Protein AF-R6ANE6-F1 (afdb_monomer)

Structure (mmCIF, N/CA/C/O backbone):
data_AF-R6ANE6-F1
#
_entry.id   AF-R6ANE6-F1
#
loop_
_atom_site.group_PDB
_atom_site.id
_atom_site.type_symbol
_atom_site.label_atom_id
_atom_site.label_alt_id
_atom_site.label_comp_id
_atom_site.label_asym_id
_atom_site.label_entity_id
_atom_site.label_seq_id
_atom_site.pdbx_PDB_ins_code
_atom_site.Cartn_x
_atom_site.Cartn_y
_atom_site.Cartn_z
_atom_site.occupancy
_atom_site.B_iso_or_equiv
_atom_site.auth_seq_id
_atom_site.auth_comp_id
_atom_site.auth_asym_id
_atom_site.auth_atom_id
_atom_site.pdbx_PDB_model_num
ATOM 1 N N . MET A 1 1 ? 2.266 -58.822 73.839 1.00 41.25 1 MET A N 1
ATOM 2 C CA . MET A 1 1 ? 2.904 -58.032 72.769 1.00 41.25 1 MET A CA 1
ATOM 3 C C . MET A 1 1 ? 2.439 -58.604 71.439 1.00 41.25 1 MET A C 1
ATOM 5 O O . MET A 1 1 ? 2.885 -59.677 71.078 1.00 41.25 1 MET A O 1
ATOM 9 N N . PHE A 1 2 ? 1.500 -57.939 70.769 1.00 30.25 2 PHE A N 1
ATOM 10 C CA . PHE A 1 2 ? 1.215 -58.150 69.348 1.00 30.25 2 PHE A CA 1
ATOM 11 C C . PHE A 1 2 ? 0.924 -56.777 68.751 1.00 30.25 2 PHE A C 1
ATOM 13 O O . PHE A 1 2 ? -0.111 -56.169 69.015 1.00 30.25 2 PHE A O 1
ATOM 20 N N . THR A 1 3 ? 1.916 -56.258 68.038 1.00 42.19 3 THR A N 1
ATOM 21 C CA . THR A 1 3 ? 1.842 -55.018 67.272 1.00 42.19 3 THR A CA 1
ATOM 22 C C . THR A 1 3 ? 1.071 -55.308 65.992 1.00 42.19 3 THR A C 1
ATOM 24 O O . THR A 1 3 ? 1.546 -56.084 65.166 1.00 42.19 3 THR A O 1
ATOM 27 N N . PHE A 1 4 ? -0.090 -54.678 65.803 1.00 41.00 4 PHE A N 1
ATOM 28 C CA . PHE A 1 4 ? -0.733 -54.631 64.492 1.00 41.00 4 PHE A CA 1
ATOM 29 C C . PHE A 1 4 ? -0.286 -53.373 63.754 1.00 41.00 4 PHE A C 1
ATOM 31 O O . PHE A 1 4 ? -0.515 -52.243 64.182 1.00 41.00 4 PHE A O 1
ATOM 38 N N . TYR A 1 5 ? 0.422 -53.622 62.656 1.00 41.22 5 TYR A N 1
ATOM 39 C CA . TYR A 1 5 ? 0.918 -52.638 61.713 1.00 41.22 5 TYR A CA 1
ATOM 40 C C . TYR A 1 5 ? -0.248 -51.989 60.956 1.00 41.22 5 TYR A C 1
ATOM 42 O O . TYR A 1 5 ? -1.179 -52.652 60.500 1.00 41.22 5 TYR A O 1
ATOM 50 N N . LYS A 1 6 ? -0.143 -50.670 60.819 1.00 56.56 6 LYS A N 1
ATOM 51 C CA . LYS A 1 6 ? -0.977 -49.764 60.028 1.00 56.56 6 LYS A CA 1
ATOM 52 C C . LYS A 1 6 ? -0.984 -50.187 58.552 1.00 56.56 6 LYS A C 1
ATOM 54 O O . LYS A 1 6 ? 0.090 -50.354 57.986 1.00 56.56 6 LYS A O 1
ATOM 59 N N . ASN A 1 7 ? -2.161 -50.297 57.925 1.00 49.31 7 ASN A N 1
ATOM 60 C CA . ASN A 1 7 ? -2.327 -50.246 56.464 1.00 49.31 7 ASN A CA 1
ATOM 61 C C . ASN A 1 7 ? -3.803 -50.047 56.073 1.00 49.31 7 ASN A C 1
ATOM 63 O O . ASN A 1 7 ? -4.551 -51.013 56.030 1.00 49.31 7 ASN A O 1
ATOM 67 N N . SER A 1 8 ? -4.209 -48.802 55.784 1.00 46.47 8 SER A N 1
ATOM 68 C CA . SER A 1 8 ? -4.973 -48.444 54.567 1.00 46.47 8 SER A CA 1
ATOM 69 C C . SER A 1 8 ? -5.243 -46.926 54.513 1.00 46.47 8 SER A C 1
ATOM 71 O O . SER A 1 8 ? -6.373 -46.457 54.538 1.00 46.47 8 SER A O 1
ATOM 73 N N . GLN A 1 9 ? -4.170 -46.131 54.456 1.00 51.41 9 GLN A N 1
ATOM 74 C CA . GLN A 1 9 ? -4.200 -44.667 54.281 1.00 51.41 9 GLN A CA 1
ATOM 75 C C . GLN A 1 9 ? -4.472 -44.222 52.824 1.00 51.41 9 GLN A C 1
ATOM 77 O O . GLN A 1 9 ? -4.416 -43.036 52.539 1.00 51.41 9 GLN A O 1
ATOM 82 N N . LYS A 1 10 ? -4.744 -45.134 51.874 1.00 51.16 10 LYS A N 1
ATOM 83 C CA . LYS A 1 10 ? -4.770 -44.799 50.431 1.00 51.16 10 LYS A CA 1
ATOM 84 C C . LYS A 1 10 ? -6.139 -44.404 49.856 1.00 51.16 10 LYS A C 1
ATOM 86 O O . LYS A 1 10 ? -6.172 -43.793 48.797 1.00 51.16 10 LYS A O 1
ATOM 91 N N . GLY A 1 11 ? -7.250 -44.749 50.514 1.00 46.31 11 GLY A N 1
ATOM 92 C CA . GLY A 1 11 ? -8.607 -44.430 50.030 1.00 46.31 11 GLY A CA 1
ATOM 93 C C . GLY A 1 11 ? -9.274 -43.238 50.721 1.00 46.31 11 GLY A C 1
ATOM 94 O O . GLY A 1 11 ? -10.209 -42.661 50.180 1.00 46.31 11 GLY A O 1
ATOM 95 N N . GLN A 1 12 ? -8.793 -42.866 51.907 1.00 47.97 12 GLN A N 1
ATOM 96 C CA . GLN A 1 12 ? -9.376 -41.801 52.723 1.00 47.97 12 GLN A CA 1
ATOM 97 C C . GLN A 1 12 ? -8.952 -40.412 52.222 1.00 47.97 12 GLN A C 1
ATOM 99 O O . GLN A 1 12 ? -9.793 -39.528 52.120 1.00 47.97 12 GLN A O 1
ATOM 104 N N . ASP A 1 13 ? -7.700 -40.284 51.773 1.00 52.66 13 ASP A N 1
ATOM 105 C CA . ASP A 1 13 ? -7.142 -39.061 51.178 1.00 52.66 13 ASP A CA 1
ATOM 106 C C . ASP A 1 13 ? -7.958 -38.607 49.951 1.00 52.66 13 ASP A C 1
ATOM 108 O O . ASP A 1 13 ? -8.343 -37.452 49.825 1.00 52.66 13 ASP A O 1
ATOM 112 N N . LEU A 1 14 ? -8.311 -39.540 49.058 1.00 59.16 14 LEU A N 1
ATOM 113 C CA . LEU A 1 14 ? -9.009 -39.239 47.800 1.00 59.16 14 LEU A CA 1
ATOM 114 C C . LEU A 1 14 ? -10.475 -38.820 48.022 1.00 59.16 14 LEU A C 1
ATOM 116 O O . LEU A 1 14 ? -10.991 -37.963 47.305 1.00 59.16 14 LEU A O 1
ATOM 120 N N . VAL A 1 15 ? -11.129 -39.386 49.042 1.00 63.66 15 VAL A N 1
ATOM 121 C CA . VAL A 1 15 ? -12.477 -38.981 49.478 1.00 63.66 15 VAL A CA 1
ATOM 122 C C . VAL A 1 15 ? -12.442 -37.596 50.125 1.00 63.66 15 VAL A C 1
ATOM 124 O O . VAL A 1 15 ? -13.326 -36.784 49.870 1.00 63.66 15 VAL A O 1
ATOM 127 N N . GLU A 1 16 ? -11.409 -37.298 50.908 1.00 56.97 16 GLU A N 1
ATOM 128 C CA . GLU A 1 16 ? -11.229 -36.005 51.572 1.00 56.97 16 GLU A CA 1
ATOM 129 C C . GLU A 1 16 ? -10.933 -34.885 50.555 1.00 56.97 16 GLU A C 1
ATOM 131 O O . GLU A 1 16 ? -11.544 -33.815 50.615 1.00 56.97 16 GLU A O 1
ATOM 136 N N . TYR A 1 17 ? -10.128 -35.169 49.522 1.00 54.75 17 TYR A N 1
ATOM 137 C CA . TYR A 1 17 ? -9.920 -34.265 48.383 1.00 54.75 17 TYR A CA 1
ATOM 138 C C . TYR A 1 17 ? -11.188 -34.051 47.546 1.00 54.75 17 TYR A C 1
ATOM 140 O O . TYR A 1 17 ? -11.479 -32.918 47.157 1.00 54.75 17 TYR A O 1
ATOM 148 N N . ALA A 1 18 ? -11.970 -35.104 47.282 1.00 69.31 18 ALA A N 1
ATOM 149 C CA . ALA A 1 18 ? -13.238 -34.978 46.561 1.00 69.31 18 ALA A CA 1
ATOM 150 C C . ALA A 1 18 ? -14.268 -34.159 47.357 1.00 69.31 18 ALA A C 1
ATOM 152 O O . ALA A 1 18 ? -15.002 -33.355 46.780 1.00 69.31 18 ALA A O 1
ATOM 153 N N . LEU A 1 19 ? -14.288 -34.316 48.683 1.00 66.94 19 LEU A N 1
ATOM 154 C CA . LEU A 1 19 ? -15.161 -33.561 49.576 1.00 66.94 19 LEU A CA 1
ATOM 155 C C . LEU A 1 19 ? -14.756 -32.082 49.639 1.00 66.94 19 LEU A C 1
ATOM 157 O O . LEU A 1 19 ? -15.614 -31.211 49.505 1.00 66.94 19 LEU A O 1
ATOM 161 N N . MET A 1 20 ? -13.460 -31.780 49.758 1.00 64.06 20 MET A N 1
ATOM 162 C CA . MET A 1 20 ? -12.960 -30.404 49.665 1.00 64.06 20 MET A CA 1
ATOM 163 C C . MET A 1 20 ? -13.297 -29.770 48.314 1.00 64.06 20 MET A C 1
ATOM 165 O O . MET A 1 20 ? -13.753 -28.630 48.274 1.00 64.06 20 MET A O 1
ATOM 169 N N . LEU A 1 21 ? -13.133 -30.504 47.212 1.00 64.56 21 LEU A N 1
ATOM 170 C CA . LEU A 1 21 ? -13.467 -30.012 45.878 1.00 64.56 21 LEU A CA 1
ATOM 171 C C . LEU A 1 21 ? -14.972 -29.735 45.736 1.00 64.56 21 LEU A C 1
ATOM 173 O O . LEU A 1 21 ? -15.350 -28.692 45.209 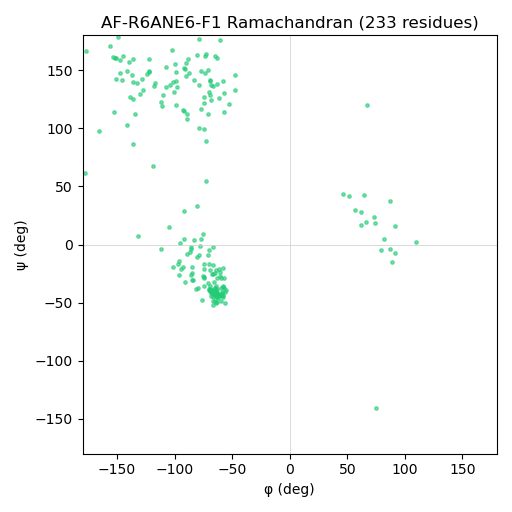1.00 64.56 21 LEU A O 1
ATOM 177 N N . ALA A 1 22 ? -15.831 -30.611 46.262 1.00 69.62 22 ALA A N 1
ATOM 178 C CA . ALA A 1 22 ? -17.278 -30.408 46.275 1.00 69.62 22 ALA A CA 1
ATOM 179 C C . ALA A 1 22 ? -17.687 -29.177 47.102 1.00 69.62 22 ALA A C 1
ATOM 181 O O . ALA A 1 22 ? -18.564 -28.420 46.686 1.00 69.62 22 ALA A O 1
ATOM 182 N N . ILE A 1 23 ? -17.019 -28.932 48.234 1.00 67.00 23 ILE A N 1
ATOM 183 C CA . ILE A 1 23 ? -17.228 -27.734 49.058 1.00 67.00 23 ILE A CA 1
ATOM 184 C C . ILE A 1 23 ? -16.772 -26.473 48.306 1.00 67.00 23 ILE A C 1
ATOM 186 O O . ILE A 1 23 ? -17.513 -25.494 48.262 1.00 67.00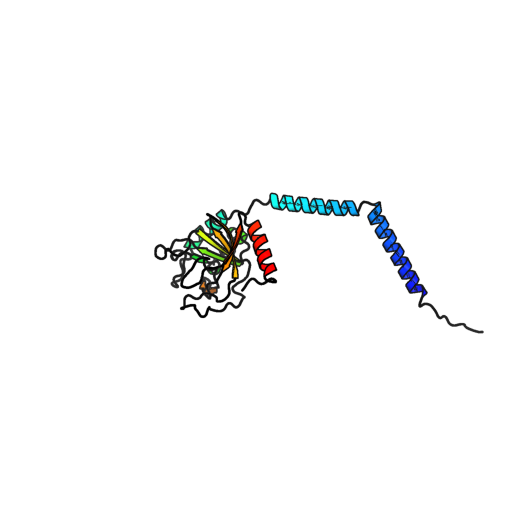 23 ILE A O 1
ATOM 190 N N . ILE A 1 24 ? -15.601 -26.498 47.660 1.00 64.88 24 ILE A N 1
ATOM 191 C CA . ILE A 1 24 ? -15.082 -25.370 46.866 1.00 64.88 24 ILE A CA 1
ATOM 192 C C . ILE A 1 24 ? -16.022 -25.047 45.696 1.00 64.88 24 ILE A C 1
ATOM 194 O O . ILE A 1 24 ? -16.344 -23.881 45.472 1.00 64.88 24 ILE A O 1
ATOM 198 N N . ILE A 1 25 ? -16.517 -26.065 44.986 1.00 69.62 25 ILE A N 1
ATOM 199 C CA . ILE A 1 25 ? -17.479 -25.900 43.887 1.00 69.62 25 ILE A CA 1
ATOM 200 C C . ILE A 1 25 ? -18.822 -25.369 44.414 1.00 69.62 25 ILE A C 1
ATOM 202 O O . ILE A 1 25 ? -19.393 -24.458 43.815 1.00 69.62 25 ILE A O 1
ATOM 206 N N . GLY A 1 26 ? -19.308 -25.880 45.549 1.00 68.62 26 GLY A N 1
ATOM 207 C CA . GLY A 1 26 ? -20.556 -25.435 46.176 1.00 68.62 26 GLY A CA 1
ATOM 208 C C . GLY A 1 26 ? -20.513 -23.978 46.645 1.00 68.62 26 GLY A C 1
ATOM 209 O O . GLY A 1 26 ? -21.451 -23.223 46.394 1.00 68.62 26 GLY A O 1
ATOM 210 N N . ILE A 1 27 ? -19.402 -23.551 47.255 1.00 65.50 27 ILE A N 1
ATOM 211 C CA . ILE A 1 27 ? -19.176 -22.153 47.654 1.00 65.50 27 ILE A CA 1
ATOM 212 C C . ILE A 1 27 ? -19.005 -21.264 46.414 1.00 65.50 27 ILE A C 1
ATOM 214 O O . ILE A 1 27 ? -19.600 -20.190 46.347 1.00 65.50 27 ILE A O 1
ATOM 218 N N . GLY A 1 28 ? -18.263 -21.722 45.400 1.00 60.34 28 GLY A N 1
ATOM 219 C CA . GLY A 1 28 ? -18.084 -21.002 44.137 1.00 60.34 28 GLY A CA 1
ATOM 220 C C . GLY A 1 28 ? -19.403 -20.759 43.398 1.00 60.34 28 GLY A C 1
ATOM 221 O O . GLY A 1 28 ? -19.665 -19.642 42.953 1.00 60.34 28 GLY A O 1
ATOM 222 N N . TRP A 1 29 ? -20.279 -21.767 43.340 1.00 65.94 29 TRP A N 1
ATOM 223 C CA . TRP A 1 29 ? -21.624 -21.646 42.771 1.00 65.94 29 TRP A CA 1
ATOM 224 C C . TRP A 1 29 ? -22.548 -20.770 43.626 1.00 65.94 29 TRP A C 1
ATOM 226 O O . TRP A 1 29 ? -23.303 -19.957 43.090 1.00 65.94 29 TRP A O 1
ATOM 236 N N . GLY A 1 30 ? -22.480 -20.893 44.955 1.00 61.59 30 GLY A N 1
ATOM 237 C CA . GLY A 1 30 ? -23.245 -20.067 45.891 1.00 61.59 30 GLY A CA 1
ATOM 238 C C . GLY A 1 30 ? -22.914 -18.579 45.762 1.00 61.59 30 GLY A C 1
ATOM 239 O O . GLY A 1 30 ? -23.822 -17.758 45.676 1.00 61.59 30 GLY A O 1
ATOM 240 N N . ILE A 1 31 ? -21.631 -18.227 45.639 1.00 61.28 31 ILE A N 1
ATOM 241 C CA . ILE A 1 31 ? -21.197 -16.846 45.385 1.00 61.28 31 ILE A CA 1
ATOM 242 C C . ILE A 1 31 ? -21.646 -16.404 43.988 1.00 61.28 31 ILE A C 1
ATOM 244 O O . ILE A 1 31 ? -22.277 -15.356 43.863 1.00 61.28 31 ILE A O 1
ATOM 248 N N . TYR A 1 32 ? -21.407 -17.212 42.950 1.00 57.31 32 TYR A N 1
ATOM 249 C CA . TYR A 1 32 ? -21.809 -16.903 41.572 1.00 57.31 32 TYR A CA 1
ATOM 250 C C . TYR A 1 32 ? -23.317 -16.621 41.428 1.00 57.31 32 TYR A C 1
ATOM 252 O O . TYR A 1 32 ? -23.699 -15.703 40.702 1.00 57.31 32 TYR A O 1
ATOM 260 N N . SER A 1 33 ? -24.159 -17.375 42.144 1.00 61.00 33 SER A N 1
ATOM 261 C CA . SER A 1 33 ? -25.625 -17.298 42.061 1.00 61.00 33 SER A CA 1
ATOM 262 C C . SER A 1 33 ? -26.284 -16.328 43.052 1.00 61.00 33 SER A C 1
ATOM 264 O O . SER A 1 33 ? -27.303 -15.742 42.701 1.00 61.00 33 SER A O 1
ATOM 266 N N . GLN A 1 34 ? -25.736 -16.116 44.258 1.00 57.09 34 GLN A N 1
ATOM 267 C CA . GLN A 1 34 ? -26.369 -15.260 45.281 1.00 57.09 34 GLN A CA 1
ATOM 268 C C . GLN A 1 34 ? -25.850 -13.821 45.311 1.00 57.09 34 GLN A C 1
ATOM 270 O O . GLN A 1 34 ? -26.578 -12.925 45.726 1.00 57.09 34 GLN A O 1
ATOM 275 N N . THR A 1 35 ? -24.609 -13.568 44.882 1.00 59.75 35 THR A N 1
ATOM 276 C CA . THR A 1 35 ? -24.007 -12.223 45.002 1.00 59.75 35 THR A CA 1
ATOM 277 C C . THR A 1 35 ? -24.219 -11.341 43.771 1.00 59.75 35 THR A C 1
ATOM 279 O O . THR A 1 35 ? -23.668 -10.247 43.696 1.00 59.75 35 THR A O 1
ATOM 282 N N . GLY A 1 36 ? -24.991 -11.801 42.777 1.00 58.53 36 GLY A N 1
ATOM 283 C CA . GLY A 1 36 ? -25.183 -11.064 41.523 1.00 58.53 36 GLY A CA 1
ATOM 284 C C . GLY A 1 36 ? -23.880 -10.870 40.739 1.00 58.53 36 GLY A C 1
ATOM 285 O O . GLY A 1 36 ? -23.811 -10.016 39.859 1.00 58.53 36 GLY A O 1
ATOM 286 N N . VAL A 1 37 ? -22.825 -11.637 41.045 1.00 64.12 37 VAL A N 1
ATOM 287 C CA . VAL A 1 37 ? -21.525 -11.554 40.363 1.00 64.12 37 VAL A CA 1
ATOM 288 C C . VAL A 1 37 ? -21.660 -11.940 38.894 1.00 64.12 37 VAL A C 1
ATOM 290 O O . VAL A 1 37 ? -21.042 -11.302 38.050 1.00 64.12 37 VAL A O 1
ATOM 293 N N . ALA A 1 38 ? -22.527 -12.899 38.556 1.00 64.06 38 ALA A N 1
ATOM 294 C CA . ALA A 1 38 ? -22.846 -13.214 37.165 1.00 64.06 38 ALA A CA 1
ATOM 295 C C . ALA A 1 38 ? -23.427 -12.002 36.408 1.00 64.06 38 ALA A C 1
ATOM 297 O O . ALA A 1 38 ? -23.001 -11.711 35.290 1.00 64.06 38 ALA A O 1
ATOM 298 N N . ASP A 1 39 ? -24.351 -11.266 37.028 1.00 70.50 39 ASP A N 1
ATOM 299 C CA . ASP A 1 39 ? -24.970 -10.076 36.435 1.00 70.50 39 ASP A CA 1
ATOM 300 C C . ASP A 1 39 ? -24.011 -8.884 36.423 1.00 70.50 39 ASP A C 1
ATOM 302 O O . ASP A 1 39 ? -23.961 -8.134 35.454 1.00 70.50 39 ASP A O 1
ATOM 306 N N . SER A 1 40 ? -23.171 -8.757 37.450 1.00 70.19 40 SER A N 1
ATOM 307 C CA . SER A 1 40 ? -22.110 -7.750 37.530 1.00 70.19 40 SER A CA 1
ATOM 308 C C . SER A 1 40 ? -21.056 -7.966 36.444 1.00 70.19 40 SER A C 1
ATOM 310 O O . SER A 1 40 ? -20.660 -7.013 35.783 1.00 70.19 40 SER A O 1
ATOM 312 N N . ILE A 1 41 ? -20.653 -9.215 36.189 1.00 67.12 41 ILE A N 1
ATOM 313 C CA . ILE A 1 41 ? -19.737 -9.578 35.101 1.00 67.12 41 ILE A CA 1
ATOM 314 C C . ILE A 1 41 ? -20.382 -9.278 33.743 1.00 67.12 41 ILE A C 1
ATOM 316 O O . ILE A 1 41 ? -19.761 -8.614 32.916 1.00 67.12 41 ILE A O 1
ATOM 320 N N . LYS A 1 42 ? -21.635 -9.696 33.514 1.00 74.38 42 LYS A N 1
ATOM 321 C CA . LYS A 1 42 ? -22.368 -9.379 32.273 1.00 74.38 42 LYS A CA 1
ATOM 322 C C . LYS A 1 42 ? -22.507 -7.875 32.053 1.00 74.38 42 LYS A C 1
ATOM 324 O O . LYS A 1 42 ? -22.317 -7.420 30.932 1.00 74.38 42 LYS A O 1
ATOM 329 N N . ASN A 1 43 ? -22.779 -7.106 33.104 1.00 75.62 43 ASN A N 1
ATOM 330 C CA . ASN A 1 43 ? -22.865 -5.651 33.034 1.00 75.62 43 ASN A CA 1
ATOM 331 C C . ASN A 1 43 ? -21.502 -5.008 32.772 1.00 75.62 43 ASN A C 1
ATOM 333 O O . ASN A 1 43 ? -21.429 -4.081 31.978 1.00 75.62 43 ASN A O 1
ATOM 337 N N . VAL A 1 44 ? -20.413 -5.498 33.371 1.00 70.94 44 VAL A N 1
ATOM 338 C CA . VAL A 1 44 ? -19.056 -5.010 33.073 1.00 70.94 44 VAL A CA 1
ATOM 339 C C . VAL A 1 44 ? -18.686 -5.295 31.620 1.00 70.94 44 VAL A C 1
ATOM 341 O O . VAL A 1 44 ? -18.213 -4.390 30.939 1.00 70.94 44 VAL A O 1
ATOM 344 N N . PHE A 1 45 ? -18.955 -6.500 31.109 1.00 71.44 45 PHE A N 1
ATOM 345 C CA . PHE A 1 45 ? -18.729 -6.817 29.698 1.00 71.44 45 PHE A CA 1
ATOM 346 C C . PHE A 1 45 ? -19.642 -6.011 28.772 1.00 71.44 45 PHE A C 1
ATOM 348 O O . PHE A 1 45 ? -19.156 -5.465 27.791 1.00 71.44 45 PHE A O 1
ATOM 355 N N . GLY A 1 46 ? -20.926 -5.857 29.098 1.00 70.38 46 GLY A N 1
ATOM 356 C CA . GLY A 1 46 ? -21.863 -5.030 28.334 1.00 70.38 46 GLY A CA 1
ATOM 357 C C . GLY A 1 46 ? -21.458 -3.555 28.306 1.00 70.38 46 GLY A C 1
ATOM 358 O O . GLY A 1 46 ? -21.466 -2.931 27.247 1.00 70.38 46 GLY A O 1
ATOM 359 N N . ASN A 1 47 ? -21.014 -3.011 29.440 1.00 71.81 47 ASN A N 1
ATOM 360 C CA . ASN A 1 47 ? -20.511 -1.644 29.551 1.00 71.81 47 ASN A CA 1
ATOM 361 C C . ASN A 1 47 ? -19.175 -1.470 28.825 1.00 71.81 47 ASN A C 1
ATOM 363 O O . ASN A 1 47 ? -18.983 -0.455 28.168 1.00 71.81 47 ASN A O 1
ATOM 367 N N . ALA A 1 48 ? -18.271 -2.450 28.886 1.00 62.09 48 ALA A N 1
ATOM 368 C CA . ALA A 1 48 ? -17.017 -2.434 28.136 1.00 62.09 48 ALA A CA 1
ATOM 369 C C . ALA A 1 48 ? -17.259 -2.549 26.624 1.00 62.09 48 ALA A C 1
ATOM 371 O O . ALA A 1 48 ? -16.640 -1.824 25.852 1.00 62.09 48 ALA A O 1
ATOM 372 N N . SER A 1 49 ? -18.196 -3.397 26.190 1.00 58.03 49 SER A N 1
ATOM 373 C CA . SER A 1 49 ? -18.637 -3.484 24.797 1.00 58.03 49 SER A CA 1
ATOM 374 C C . SER A 1 49 ? -19.268 -2.175 24.332 1.00 58.03 49 SER A C 1
ATOM 376 O O . SER A 1 49 ? -18.906 -1.697 23.265 1.00 58.03 49 SER A O 1
ATOM 378 N N . SER A 1 50 ? -20.135 -1.557 25.140 1.00 65.12 50 SER A N 1
ATOM 379 C CA . SER A 1 50 ? -20.739 -0.248 24.859 1.00 65.12 50 SER A CA 1
ATOM 380 C C . SER A 1 50 ? -19.695 0.872 24.804 1.00 65.12 50 SER A C 1
ATOM 382 O O . SER A 1 50 ? -19.716 1.693 23.889 1.00 65.12 50 SER A O 1
ATOM 384 N N . LEU A 1 51 ? -18.722 0.874 25.721 1.00 65.00 51 LEU A N 1
ATOM 385 C CA . LEU A 1 51 ? -17.588 1.800 25.721 1.00 65.00 51 LEU A CA 1
ATOM 386 C C . LEU A 1 51 ? -16.714 1.600 24.480 1.00 65.00 51 LEU A C 1
ATOM 388 O O . LEU A 1 51 ? -16.301 2.579 23.876 1.00 65.00 51 LEU A O 1
ATOM 392 N N . MET A 1 52 ? -16.462 0.357 24.069 1.00 60.38 52 MET A N 1
ATOM 393 C CA . MET A 1 52 ? -15.693 0.035 22.868 1.00 60.38 52 MET A CA 1
ATOM 394 C C . MET A 1 52 ? -16.450 0.412 21.588 1.00 60.38 52 MET A C 1
ATOM 396 O O . MET A 1 52 ? -15.849 0.945 20.661 1.00 60.38 52 MET A O 1
ATOM 400 N N . GLU A 1 53 ? -17.768 0.211 21.542 1.00 61.44 53 GLU A N 1
ATOM 401 C CA . GLU A 1 53 ? -18.624 0.680 20.446 1.00 61.44 53 GLU A CA 1
ATOM 402 C C . GLU A 1 53 ? -18.669 2.211 20.375 1.00 61.44 53 GLU A C 1
ATOM 404 O O . GLU A 1 53 ? -18.601 2.799 19.298 1.00 61.44 53 GLU A O 1
ATOM 409 N N . THR A 1 54 ? -18.747 2.866 21.532 1.00 58.41 54 THR A N 1
ATOM 410 C CA . THR A 1 54 ? -18.749 4.326 21.656 1.00 58.41 54 THR A CA 1
ATOM 411 C C . THR A 1 54 ? -17.377 4.901 21.310 1.00 58.41 54 THR A C 1
ATOM 413 O O . THR A 1 54 ? -17.297 5.914 20.628 1.00 58.41 54 THR A O 1
ATOM 416 N N . ALA A 1 55 ? -16.289 4.238 21.702 1.00 55.25 55 ALA A N 1
ATOM 417 C CA . ALA A 1 55 ? -14.933 4.599 21.311 1.00 55.25 55 ALA A CA 1
ATOM 418 C C . ALA A 1 55 ? -14.745 4.463 19.795 1.00 55.25 55 ALA A C 1
ATOM 420 O O . ALA A 1 55 ? -14.250 5.402 19.187 1.00 55.25 55 ALA A O 1
ATOM 421 N N . LYS A 1 56 ? -15.235 3.377 19.173 1.00 57.16 56 LYS A N 1
ATOM 422 C CA . LYS A 1 56 ? -15.279 3.227 17.706 1.00 57.16 56 LYS A CA 1
ATOM 423 C C . LYS A 1 56 ? -16.081 4.340 17.019 1.00 57.16 56 LYS A C 1
ATOM 425 O O . LYS A 1 56 ? -15.705 4.773 15.939 1.00 57.16 56 LYS A O 1
ATOM 430 N N . LYS A 1 57 ? -17.176 4.804 17.632 1.00 56.38 57 LYS A N 1
ATOM 431 C CA . LYS A 1 57 ? -17.993 5.925 17.126 1.00 56.38 57 LYS A CA 1
ATOM 432 C C . LYS A 1 57 ? -17.326 7.295 17.338 1.00 56.38 57 LYS A C 1
ATOM 434 O O . LYS A 1 57 ? -17.576 8.206 16.556 1.00 56.38 57 LYS A O 1
ATOM 439 N N . ASN A 1 58 ? -16.495 7.444 18.374 1.00 46.66 58 ASN A N 1
ATOM 440 C CA . ASN A 1 58 ? -15.868 8.712 18.773 1.00 46.66 58 ASN A CA 1
ATOM 441 C C . ASN A 1 58 ? -14.439 8.905 18.238 1.00 46.66 58 ASN A C 1
ATOM 443 O O . ASN A 1 58 ? -13.946 10.032 18.216 1.00 46.66 58 ASN A O 1
ATOM 447 N N . THR A 1 59 ? -13.768 7.848 17.781 1.00 51.38 59 THR A N 1
ATOM 448 C CA . THR A 1 59 ? -12.632 7.970 16.866 1.00 51.38 59 THR A CA 1
ATOM 449 C C . THR A 1 59 ? -13.213 8.312 15.501 1.00 51.38 59 THR A C 1
ATOM 451 O O . THR A 1 59 ? -13.760 7.436 14.839 1.00 51.38 59 THR A O 1
ATOM 454 N N . GLY A 1 60 ? -13.198 9.593 15.122 1.00 59.34 60 GLY A N 1
ATOM 455 C CA . GLY A 1 60 ? -13.714 10.028 13.823 1.00 59.34 60 GLY A CA 1
ATOM 456 C C . GLY A 1 60 ? -13.179 9.154 12.685 1.00 59.34 60 GLY A C 1
ATOM 457 O O . GLY A 1 60 ? -12.051 8.667 12.763 1.00 59.34 60 GLY A O 1
ATOM 458 N N . THR A 1 61 ? -14.005 8.944 11.659 1.00 75.44 61 THR A N 1
ATOM 459 C CA . THR A 1 61 ? -13.659 8.154 10.471 1.00 75.44 61 THR A CA 1
ATOM 460 C C . THR A 1 61 ? -12.288 8.572 9.951 1.00 75.44 61 THR A C 1
ATOM 462 O O . THR A 1 61 ? -12.021 9.772 9.834 1.00 75.44 61 THR A O 1
ATOM 465 N N . PHE A 1 62 ? -11.419 7.607 9.656 1.00 88.31 62 PHE A N 1
ATOM 466 C CA . PHE A 1 62 ? -10.098 7.906 9.116 1.00 88.31 62 PHE A CA 1
ATOM 467 C C . PHE A 1 62 ? -10.193 8.816 7.878 1.00 88.31 62 PHE A C 1
ATOM 469 O O . PHE A 1 62 ? -10.802 8.451 6.872 1.00 88.31 62 PHE A O 1
ATOM 476 N N . ASP A 1 63 ? -9.563 9.992 7.936 1.00 91.00 63 ASP A N 1
ATOM 477 C CA . ASP A 1 63 ? -9.497 10.920 6.806 1.00 91.00 63 ASP A CA 1
ATOM 478 C C . ASP A 1 63 ? -8.226 10.662 5.987 1.00 91.00 63 ASP A C 1
ATOM 480 O O . ASP A 1 63 ? -7.103 10.851 6.460 1.00 91.00 63 ASP A O 1
ATOM 484 N N . MET A 1 64 ? -8.407 10.246 4.734 1.00 94.94 64 MET A N 1
ATOM 485 C CA . MET A 1 64 ? -7.313 10.000 3.795 1.00 94.94 64 MET A CA 1
ATOM 486 C C . MET A 1 64 ? -6.686 11.294 3.255 1.00 94.94 64 MET A C 1
ATOM 488 O O . MET A 1 64 ? -5.548 11.286 2.784 1.00 94.94 64 MET A O 1
ATOM 492 N N . LYS A 1 65 ? -7.391 12.429 3.304 1.00 94.75 65 LYS A N 1
ATOM 493 C CA . LYS A 1 65 ? -6.916 13.676 2.693 1.00 94.75 65 LYS A CA 1
ATOM 494 C C . LYS A 1 65 ? -5.571 14.156 3.272 1.00 94.75 65 LYS A C 1
ATOM 496 O O . LYS A 1 65 ? -4.686 14.426 2.460 1.00 94.75 65 LYS A O 1
ATOM 501 N N . PRO A 1 66 ? -5.355 14.225 4.603 1.00 96.44 66 PRO A N 1
ATOM 502 C CA . PRO A 1 66 ? -4.063 14.614 5.171 1.00 96.44 66 PRO A CA 1
ATOM 503 C C . PRO A 1 66 ? -2.902 13.726 4.716 1.00 96.44 66 PRO A C 1
ATOM 505 O O . PRO A 1 66 ? -1.817 14.233 4.456 1.00 96.44 66 PRO A O 1
ATOM 508 N N . VAL A 1 67 ? -3.137 12.418 4.569 1.00 97.19 67 VAL A N 1
ATOM 509 C CA . VAL A 1 67 ? -2.126 11.469 4.081 1.00 97.19 67 VAL A CA 1
ATOM 510 C C . VAL A 1 67 ? -1.736 11.795 2.642 1.00 97.19 67 VAL A C 1
ATOM 512 O O . VAL A 1 67 ? -0.556 11.941 2.338 1.00 97.19 67 VAL A O 1
ATOM 515 N N . LEU A 1 68 ? -2.722 11.957 1.756 1.00 97.06 68 LEU A N 1
ATOM 516 C CA . LEU A 1 68 ? -2.459 12.273 0.350 1.00 97.06 68 LEU A CA 1
ATOM 517 C C . LEU A 1 68 ? -1.797 13.638 0.175 1.00 97.06 68 LEU A C 1
ATOM 519 O O . LEU A 1 68 ? -0.928 13.785 -0.681 1.00 97.06 68 LEU A O 1
ATOM 523 N N . ASP A 1 69 ? -2.212 14.635 0.952 1.00 96.88 69 ASP A N 1
ATOM 524 C CA . ASP A 1 69 ? -1.614 15.968 0.906 1.00 96.88 69 ASP A CA 1
ATOM 525 C C . ASP A 1 69 ? -0.157 15.923 1.379 1.00 96.88 69 ASP A C 1
ATOM 527 O O . ASP A 1 69 ? 0.706 16.499 0.718 1.00 96.88 69 ASP A O 1
ATOM 531 N N . ARG A 1 70 ? 0.139 15.160 2.441 1.00 97.31 70 ARG A N 1
ATOM 532 C CA . ARG A 1 70 ? 1.509 14.985 2.928 1.00 97.31 70 ARG A CA 1
ATOM 533 C C . ARG A 1 70 ? 2.399 14.261 1.919 1.00 97.31 70 ARG A C 1
ATOM 535 O O . ARG A 1 70 ? 3.496 14.731 1.643 1.00 97.31 70 ARG A O 1
ATOM 542 N N . ILE A 1 71 ? 1.915 13.181 1.298 1.00 96.44 71 ILE A N 1
ATOM 543 C CA . ILE A 1 71 ? 2.653 12.489 0.225 1.00 96.44 71 ILE A CA 1
ATOM 544 C C . ILE A 1 71 ? 2.947 13.456 -0.932 1.00 96.44 71 ILE A C 1
ATOM 546 O O . ILE A 1 71 ? 4.062 13.490 -1.450 1.00 96.44 71 ILE A O 1
ATOM 550 N N . LYS A 1 72 ? 1.965 14.277 -1.330 1.00 94.44 72 LYS A N 1
ATOM 551 C CA . LYS A 1 72 ? 2.146 15.254 -2.414 1.00 94.44 72 LYS A CA 1
ATOM 552 C C . LYS A 1 72 ? 3.146 16.354 -2.085 1.00 94.44 72 LYS A C 1
ATOM 554 O O . LYS A 1 72 ? 3.787 16.854 -3.006 1.00 94.44 72 LYS A O 1
ATOM 559 N N . GLU A 1 73 ? 3.240 16.745 -0.821 1.00 94.75 73 GLU A N 1
ATOM 560 C CA . GLU A 1 73 ? 4.215 17.718 -0.339 1.00 94.75 73 GLU A CA 1
ATOM 561 C C . GLU A 1 73 ? 5.637 17.153 -0.448 1.00 94.75 73 GLU A C 1
ATOM 563 O O . GLU A 1 73 ? 6.495 17.760 -1.091 1.00 94.75 73 GLU A O 1
ATOM 568 N N . ILE A 1 74 ? 5.870 15.956 0.102 1.00 93.06 74 ILE A N 1
ATOM 569 C CA . ILE A 1 74 ? 7.220 15.380 0.185 1.00 93.06 74 ILE A CA 1
ATOM 570 C C . ILE A 1 74 ? 7.730 14.834 -1.151 1.00 93.06 74 ILE A C 1
ATOM 572 O O . ILE A 1 74 ? 8.936 14.828 -1.382 1.00 93.06 74 ILE A O 1
ATOM 576 N N . GLN A 1 75 ? 6.848 14.412 -2.070 1.00 91.50 75 GLN A N 1
ATOM 577 C CA . GLN A 1 75 ? 7.268 13.682 -3.278 1.00 91.50 75 GLN A CA 1
ATOM 578 C C . GLN A 1 75 ? 8.281 14.425 -4.156 1.00 91.50 75 GLN A C 1
ATOM 580 O O . GLN A 1 75 ? 9.091 13.799 -4.836 1.00 91.50 75 GLN A O 1
ATOM 585 N N . THR A 1 76 ? 8.251 15.759 -4.141 1.00 89.44 76 THR A N 1
ATOM 586 C CA . THR A 1 76 ? 9.156 16.589 -4.948 1.00 89.44 76 THR A CA 1
ATOM 587 C C . THR A 1 76 ? 10.610 16.514 -4.477 1.00 89.44 76 THR A C 1
ATOM 589 O O . THR A 1 76 ? 11.516 16.734 -5.281 1.00 89.44 76 THR A O 1
ATOM 592 N N . GLY A 1 77 ? 10.835 16.131 -3.214 1.00 88.44 77 GLY A N 1
ATOM 593 C CA . GLY A 1 77 ? 12.154 15.848 -2.647 1.00 88.44 77 GLY A CA 1
ATOM 594 C C . GLY A 1 77 ? 12.793 14.557 -3.168 1.00 88.44 77 GLY A C 1
ATOM 595 O O . GLY A 1 77 ? 13.982 14.343 -2.951 1.00 88.44 77 GLY A O 1
ATOM 596 N N . TYR A 1 78 ? 12.042 13.738 -3.913 1.00 84.88 78 TYR A N 1
ATOM 597 C CA . TYR A 1 78 ? 12.474 12.439 -4.434 1.00 84.88 78 TYR A CA 1
ATOM 598 C C . TYR A 1 78 ? 12.439 12.408 -5.975 1.00 84.88 78 TYR A C 1
ATOM 600 O O . TYR A 1 78 ? 11.631 11.691 -6.572 1.00 84.88 78 TYR A O 1
ATOM 608 N N . PRO A 1 79 ? 13.305 13.177 -6.669 1.00 72.44 79 PRO A N 1
ATOM 609 C CA . PRO A 1 79 ? 13.290 13.305 -8.130 1.00 72.44 79 PRO A CA 1
ATOM 610 C C . PRO A 1 79 ? 13.855 12.088 -8.890 1.00 72.44 79 PRO A C 1
ATOM 612 O O . PRO A 1 79 ? 14.031 12.180 -10.100 1.00 72.44 79 PRO A O 1
ATOM 615 N N . GLY A 1 80 ? 14.127 10.965 -8.210 1.00 64.94 80 GLY A N 1
ATOM 616 C CA . GLY A 1 80 ? 14.728 9.748 -8.767 1.00 64.94 80 GLY A CA 1
ATOM 617 C C . GLY A 1 80 ? 16.172 9.961 -9.212 1.00 64.94 80 GLY A C 1
ATOM 618 O O . GLY A 1 80 ? 16.476 10.762 -10.091 1.00 64.94 80 GLY A O 1
ATOM 619 N N . HIS A 1 81 ? 17.106 9.218 -8.624 1.00 57.34 81 HIS A N 1
ATOM 620 C CA . HIS A 1 81 ? 18.546 9.352 -8.877 1.00 57.34 81 HIS A CA 1
ATOM 621 C C . HIS A 1 81 ? 18.989 8.806 -10.256 1.00 57.34 81 HIS A C 1
ATOM 623 O O . HIS A 1 81 ? 19.860 7.949 -10.343 1.00 57.34 81 HIS A O 1
ATOM 629 N N . GLY A 1 82 ? 18.385 9.258 -11.359 1.00 53.66 82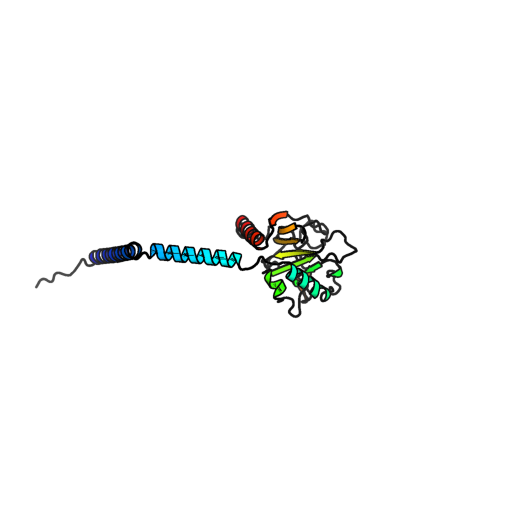 GLY A N 1
ATOM 630 C CA . GLY A 1 82 ? 18.778 8.881 -12.725 1.00 53.66 82 GLY A CA 1
ATOM 631 C C . GLY A 1 82 ? 18.282 7.509 -13.207 1.00 53.66 82 GLY A C 1
ATOM 632 O O . GLY A 1 82 ? 18.436 7.193 -14.383 1.00 53.66 82 GLY A O 1
ATOM 633 N N . TYR A 1 83 ? 17.619 6.724 -12.352 1.00 53.19 83 TYR A N 1
ATOM 634 C CA . TYR A 1 83 ? 16.996 5.439 -12.718 1.00 53.19 83 TYR A CA 1
ATOM 635 C C . TYR A 1 83 ? 15.647 5.593 -13.429 1.00 53.19 83 TYR A C 1
ATOM 637 O O . TYR A 1 83 ? 15.097 4.631 -13.964 1.00 53.19 83 TYR A O 1
ATOM 645 N N . GLY A 1 84 ? 15.117 6.818 -13.470 1.00 59.66 84 GLY A N 1
ATOM 646 C CA . GLY A 1 84 ? 13.881 7.115 -14.170 1.00 59.66 84 GLY A CA 1
ATOM 647 C C . GLY A 1 84 ? 12.671 6.405 -13.558 1.00 59.66 84 GLY A C 1
ATOM 648 O O . GLY A 1 84 ? 11.812 5.892 -14.272 1.00 59.66 84 GLY A O 1
ATOM 649 N N . ILE A 1 85 ? 12.567 6.379 -12.241 1.00 62.69 85 ILE A N 1
ATOM 650 C CA . ILE A 1 85 ? 11.286 6.191 -11.569 1.00 62.69 85 ILE A CA 1
ATOM 651 C C . ILE A 1 85 ? 11.286 7.255 -10.477 1.00 62.69 85 ILE A C 1
ATOM 653 O O . ILE A 1 85 ? 12.168 7.272 -9.625 1.00 62.69 85 ILE A O 1
ATOM 657 N N . ASP A 1 86 ? 10.406 8.234 -10.630 1.00 75.00 86 ASP A N 1
ATOM 658 C CA . ASP A 1 86 ? 10.343 9.444 -9.819 1.00 75.00 86 ASP A CA 1
ATOM 659 C C . ASP A 1 86 ? 8.931 10.020 -9.878 1.00 75.00 86 ASP A C 1
ATOM 661 O O . ASP A 1 86 ? 8.105 9.598 -10.703 1.00 75.00 86 ASP A O 1
ATOM 665 N N . TYR A 1 87 ? 8.665 11.015 -9.031 1.00 80.44 87 TYR A N 1
ATOM 666 C CA . TYR A 1 87 ? 7.356 11.651 -8.985 1.00 80.44 87 TYR A CA 1
ATOM 667 C C . TYR A 1 87 ? 6.953 12.242 -10.351 1.00 80.44 87 TYR A C 1
ATOM 669 O O . TYR A 1 87 ? 5.794 12.122 -10.733 1.00 80.44 87 TYR A O 1
ATOM 677 N N . GLY A 1 88 ? 7.879 12.793 -11.140 1.00 81.50 88 GLY A N 1
ATOM 678 C CA . GLY A 1 88 ? 7.620 13.287 -12.499 1.00 81.50 88 GLY A CA 1
ATOM 679 C C . GLY A 1 88 ? 7.287 12.176 -13.503 1.00 81.50 88 GLY A C 1
ATOM 680 O O . GLY A 1 88 ? 6.558 12.396 -14.473 1.00 81.50 88 GLY A O 1
ATOM 681 N N . ARG A 1 89 ? 7.743 10.946 -13.249 1.00 79.44 89 ARG A N 1
ATOM 682 C CA . ARG A 1 89 ? 7.346 9.731 -13.975 1.00 79.44 89 ARG A CA 1
ATOM 683 C C . ARG A 1 89 ? 6.054 9.092 -13.496 1.00 79.44 89 ARG A C 1
ATOM 685 O O . ARG A 1 89 ? 5.619 8.122 -14.123 1.00 79.44 89 ARG A O 1
ATOM 692 N N . GLY A 1 90 ? 5.368 9.715 -12.547 1.00 88.19 90 GLY A N 1
ATOM 693 C CA . GLY A 1 90 ? 3.960 9.457 -12.276 1.00 88.19 90 GLY A CA 1
ATOM 694 C C . GLY A 1 90 ? 3.687 8.740 -10.961 1.00 88.19 90 GLY A C 1
ATOM 695 O O . GLY A 1 90 ? 2.521 8.445 -10.701 1.00 88.19 90 GLY A O 1
ATOM 696 N N . LEU A 1 91 ? 4.713 8.441 -10.154 1.00 90.88 91 LEU A N 1
ATOM 697 C CA . LEU A 1 91 ? 4.536 7.752 -8.877 1.00 90.88 91 LEU A CA 1
ATOM 698 C C . LEU A 1 91 ? 5.640 8.057 -7.857 1.00 90.88 91 LEU A C 1
ATOM 700 O O . LEU A 1 91 ? 6.737 8.471 -8.218 1.00 90.88 91 LEU A O 1
ATOM 704 N N . ILE A 1 92 ? 5.351 7.785 -6.588 1.00 92.56 92 ILE A N 1
ATOM 705 C CA . ILE A 1 92 ? 6.319 7.730 -5.486 1.00 92.56 92 ILE A CA 1
ATOM 706 C C . ILE A 1 92 ? 6.034 6.513 -4.598 1.00 92.56 92 ILE A C 1
ATOM 708 O O . ILE A 1 92 ? 4.874 6.129 -4.431 1.00 92.56 92 ILE A O 1
ATOM 712 N N . GLN A 1 93 ? 7.080 5.904 -4.037 1.00 92.38 93 GLN A N 1
ATOM 713 C CA . GLN A 1 93 ? 6.993 4.707 -3.195 1.00 92.38 93 GLN A CA 1
ATOM 714 C C . GLN A 1 93 ? 7.599 4.951 -1.814 1.00 92.38 93 GLN A C 1
ATOM 716 O O . GLN A 1 93 ? 8.557 5.710 -1.677 1.00 92.38 93 GLN A O 1
ATOM 721 N N . SER A 1 94 ? 7.071 4.266 -0.799 1.00 93.00 94 SER A N 1
ATOM 722 C CA . SER A 1 94 ? 7.555 4.372 0.583 1.00 93.00 94 SER A CA 1
ATOM 723 C C . SER A 1 94 ? 9.022 3.980 0.737 1.00 93.00 94 SER A C 1
ATOM 725 O O . SER A 1 94 ? 9.746 4.632 1.477 1.00 93.00 94 SER A O 1
ATOM 727 N N . GLY A 1 95 ? 9.480 2.964 -0.004 1.00 89.12 95 GLY A N 1
ATOM 728 C CA . GLY A 1 95 ? 10.877 2.510 0.006 1.00 89.12 95 GLY A CA 1
ATOM 729 C C . GLY A 1 95 ? 11.873 3.520 -0.575 1.00 89.12 95 GLY A C 1
ATOM 730 O O . GLY A 1 95 ? 13.068 3.261 -0.609 1.00 89.12 95 GLY A O 1
ATOM 731 N N . TRP A 1 96 ? 11.410 4.668 -1.075 1.00 88.00 96 TRP A N 1
ATOM 732 C CA . TRP A 1 96 ? 12.293 5.745 -1.523 1.00 88.00 96 TRP A CA 1
ATOM 733 C C . TRP A 1 96 ? 12.504 6.816 -0.463 1.00 88.00 96 TRP A C 1
ATOM 735 O O . TRP A 1 96 ? 13.388 7.655 -0.644 1.00 88.00 96 TRP A O 1
ATOM 745 N N . LEU A 1 97 ? 11.681 6.820 0.587 1.00 89.62 97 LEU A N 1
ATOM 746 C CA . LEU A 1 97 ? 11.738 7.833 1.626 1.00 89.62 97 LEU A CA 1
ATOM 747 C C . LEU A 1 97 ? 13.006 7.681 2.464 1.00 89.62 97 LEU A C 1
ATOM 749 O O . LEU A 1 97 ? 13.458 6.574 2.742 1.00 89.62 97 LEU A O 1
ATOM 753 N N . THR A 1 98 ? 13.590 8.821 2.817 1.00 88.62 98 THR A N 1
ATOM 754 C CA . THR A 1 98 ? 14.813 8.936 3.621 1.00 88.62 98 THR A CA 1
ATOM 755 C C . THR A 1 98 ? 14.749 10.233 4.431 1.00 88.62 98 THR A C 1
ATOM 757 O O . THR A 1 98 ? 13.830 11.035 4.270 1.00 88.62 98 THR A O 1
ATOM 760 N N . ASN A 1 99 ? 15.768 10.503 5.250 1.00 87.31 99 ASN A N 1
ATOM 761 C CA . ASN A 1 99 ? 15.886 11.746 6.022 1.00 87.31 99 ASN A CA 1
ATOM 762 C C . ASN A 1 99 ? 14.741 11.962 7.030 1.00 87.31 99 ASN A C 1
ATOM 764 O O . ASN A 1 99 ? 14.432 13.104 7.374 1.00 87.31 99 ASN A O 1
ATOM 768 N N . GLY A 1 100 ? 14.141 10.878 7.528 1.00 88.81 100 GLY A N 1
ATOM 769 C CA . GLY A 1 100 ? 13.081 10.902 8.533 1.00 88.81 100 GLY A CA 1
ATOM 770 C C . GLY A 1 100 ? 11.663 10.937 7.960 1.00 88.81 100 GLY A C 1
ATOM 771 O O . GLY A 1 100 ? 10.711 10.778 8.723 1.00 88.81 100 GLY A O 1
ATOM 772 N N . ASP A 1 101 ? 11.490 11.087 6.642 1.00 92.25 101 ASP A N 1
ATOM 773 C CA . ASP A 1 101 ? 10.166 10.986 6.013 1.00 92.25 101 ASP A CA 1
ATOM 774 C C . ASP A 1 101 ? 9.602 9.555 6.100 1.00 92.25 101 ASP A C 1
ATOM 776 O O . ASP A 1 101 ? 8.386 9.363 6.101 1.00 92.25 101 ASP A O 1
ATOM 780 N N . GLU A 1 102 ? 10.467 8.543 6.216 1.00 90.31 102 GLU A N 1
ATOM 781 C CA . GLU A 1 102 ? 10.096 7.144 6.448 1.00 90.31 102 GLU A CA 1
ATOM 782 C C . GLU A 1 102 ? 9.321 6.932 7.763 1.00 90.31 102 GLU A C 1
ATOM 784 O O . GLU A 1 102 ? 8.535 5.991 7.876 1.00 90.31 102 GLU A O 1
ATOM 789 N N . GLU A 1 103 ? 9.486 7.838 8.730 1.00 92.19 103 GLU A N 1
ATOM 790 C CA . GLU A 1 103 ? 8.812 7.833 10.032 1.00 92.19 103 GLU A CA 1
ATOM 791 C C . GLU A 1 103 ? 7.693 8.891 10.120 1.00 92.19 103 GLU A C 1
ATOM 793 O O . GLU A 1 103 ? 7.207 9.207 11.211 1.00 92.19 103 GLU A O 1
ATOM 798 N N . ASP A 1 104 ? 7.255 9.455 8.986 1.00 95.06 104 ASP A N 1
ATOM 799 C CA . ASP A 1 104 ? 6.255 10.522 8.972 1.00 95.06 104 ASP A CA 1
ATOM 800 C C . ASP A 1 104 ? 4.957 10.094 9.673 1.00 95.06 104 ASP A C 1
ATOM 802 O O . ASP A 1 104 ? 4.202 9.237 9.208 1.00 95.06 104 ASP A O 1
ATOM 806 N N . SER A 1 105 ? 4.661 10.744 10.799 1.00 94.38 105 SER A N 1
ATOM 807 C CA . SER A 1 105 ? 3.512 10.392 11.640 1.00 94.38 105 SER A CA 1
ATOM 808 C C . SER A 1 105 ? 2.150 10.582 10.965 1.00 94.38 105 SER A C 1
ATOM 810 O O . SER A 1 105 ? 1.175 9.966 11.393 1.00 94.38 105 SER A O 1
ATOM 812 N N . THR A 1 106 ? 2.041 11.422 9.930 1.00 95.25 106 THR A N 1
ATOM 813 C CA . THR A 1 106 ? 0.785 11.606 9.192 1.00 95.25 106 THR A CA 1
ATOM 814 C C . THR A 1 106 ? 0.553 10.428 8.262 1.00 95.25 106 THR A C 1
ATOM 816 O O . THR A 1 106 ? -0.535 9.853 8.283 1.00 95.25 106 THR A O 1
ATOM 819 N N . ILE A 1 107 ? 1.576 10.033 7.502 1.00 95.94 107 ILE A N 1
ATOM 820 C CA . ILE A 1 107 ? 1.524 8.866 6.612 1.00 95.94 107 ILE A CA 1
ATOM 821 C C . ILE A 1 107 ? 1.417 7.572 7.432 1.00 95.94 107 ILE A C 1
ATOM 823 O O . ILE A 1 107 ? 0.615 6.694 7.108 1.00 95.94 107 ILE A O 1
ATOM 827 N N . GLY A 1 108 ? 2.135 7.489 8.555 1.00 92.81 108 GLY A N 1
ATOM 828 C CA . GLY A 1 108 ? 2.147 6.347 9.469 1.00 92.81 108 GLY A CA 1
ATOM 829 C C . GLY A 1 108 ? 0.777 5.979 10.046 1.00 92.81 108 GLY A C 1
ATOM 830 O O . GLY A 1 108 ? 0.564 4.826 10.418 1.00 92.81 108 GLY A O 1
ATOM 831 N N . LYS A 1 109 ? -0.206 6.894 10.039 1.00 92.38 109 LYS A N 1
ATOM 832 C CA . LYS A 1 109 ? -1.598 6.581 10.422 1.00 92.38 109 LYS A CA 1
ATOM 833 C C . LYS A 1 109 ? -2.248 5.522 9.528 1.00 92.38 109 LYS A C 1
ATOM 835 O O . LYS A 1 109 ? -3.206 4.889 9.962 1.00 92.38 109 LYS A O 1
ATOM 840 N N . LEU A 1 110 ? -1.739 5.303 8.310 1.00 92.69 110 LEU A N 1
ATOM 841 C CA . LEU A 1 110 ? -2.161 4.181 7.468 1.00 92.69 110 LEU A CA 1
ATOM 842 C C . LEU A 1 110 ? -1.883 2.825 8.134 1.00 92.69 110 LEU A C 1
ATOM 844 O O . LEU A 1 110 ? -2.566 1.853 7.817 1.00 92.69 110 LEU A O 1
ATOM 848 N N . GLY A 1 111 ? -0.882 2.743 9.018 1.00 92.88 111 GLY A N 1
ATOM 849 C CA . GLY A 1 111 ? -0.346 1.476 9.521 1.00 92.88 111 GLY A CA 1
ATOM 850 C C . GLY A 1 111 ? 0.354 0.657 8.434 1.00 92.88 111 GLY A C 1
ATOM 851 O O . GLY A 1 111 ? 0.483 -0.555 8.568 1.00 92.88 111 GLY A O 1
ATOM 852 N N . ALA A 1 112 ? 0.741 1.305 7.333 1.00 95.31 112 ALA A N 1
ATOM 853 C CA . ALA A 1 112 ? 1.356 0.659 6.188 1.00 95.31 112 ALA A CA 1
ATOM 854 C C . ALA A 1 112 ? 2.837 0.367 6.447 1.00 95.31 112 ALA A C 1
ATOM 856 O O . ALA A 1 112 ? 3.570 1.227 6.927 1.00 95.31 112 ALA A O 1
ATOM 857 N N . THR A 1 113 ? 3.274 -0.820 6.053 1.00 94.31 113 THR A N 1
ATOM 858 C CA . THR A 1 113 ? 4.691 -1.194 5.922 1.00 94.31 113 THR A CA 1
ATOM 859 C C . THR A 1 113 ? 5.237 -0.777 4.560 1.00 94.31 113 THR A C 1
ATOM 861 O O . THR A 1 113 ? 6.410 -0.445 4.429 1.00 94.31 113 THR A O 1
ATOM 864 N N . MET A 1 114 ? 4.376 -0.766 3.538 1.00 95.12 114 MET A N 1
ATOM 865 C CA . MET A 1 114 ? 4.722 -0.374 2.178 1.00 95.12 114 MET A CA 1
ATOM 866 C C . MET A 1 114 ? 3.555 0.338 1.502 1.00 95.12 114 MET A C 1
ATOM 868 O O . MET A 1 114 ? 2.397 -0.063 1.648 1.00 95.12 114 MET A O 1
ATOM 872 N N . TRP A 1 115 ? 3.857 1.370 0.715 1.00 97.19 115 TRP A N 1
ATOM 873 C CA . TRP A 1 115 ? 2.867 2.056 -0.107 1.00 97.19 115 TRP A CA 1
ATOM 874 C C . TRP A 1 115 ? 3.447 2.592 -1.418 1.00 97.19 115 TRP A C 1
ATOM 876 O O . TRP A 1 115 ? 4.652 2.781 -1.583 1.00 97.19 115 TRP A O 1
ATOM 886 N N . THR A 1 116 ? 2.571 2.819 -2.392 1.00 96.38 116 THR A N 1
ATOM 887 C CA . THR A 1 116 ? 2.885 3.469 -3.667 1.00 96.38 116 THR A CA 1
ATOM 888 C C . THR A 1 116 ? 1.753 4.416 -4.035 1.00 96.38 116 THR A C 1
ATOM 890 O O . THR A 1 116 ? 0.584 4.033 -4.053 1.00 96.38 116 THR A O 1
ATOM 893 N N . PHE A 1 117 ? 2.097 5.666 -4.318 1.00 96.62 117 PHE A N 1
ATOM 894 C CA . PHE A 1 117 ? 1.158 6.696 -4.731 1.00 96.62 117 PHE A CA 1
ATOM 895 C C . PHE A 1 117 ? 1.391 7.052 -6.192 1.00 96.62 117 PHE A C 1
ATOM 897 O O . PHE A 1 117 ? 2.462 7.533 -6.548 1.00 96.62 117 PHE A O 1
ATOM 904 N N . TYR A 1 118 ? 0.373 6.853 -7.023 1.00 94.69 118 TYR A N 1
ATOM 905 C CA . TYR A 1 118 ? 0.367 7.272 -8.418 1.00 94.69 118 TYR A CA 1
ATOM 906 C C . TYR A 1 118 ? -0.187 8.695 -8.506 1.00 94.69 118 TYR A C 1
ATOM 908 O O . TYR A 1 118 ? -1.362 8.937 -8.221 1.00 94.69 118 TYR A O 1
ATOM 916 N N . ASN A 1 119 ? 0.657 9.659 -8.872 1.00 92.50 119 ASN A N 1
ATOM 917 C CA . ASN A 1 119 ? 0.341 11.089 -8.812 1.00 92.50 119 ASN A CA 1
ATOM 918 C C . ASN A 1 119 ? -0.200 11.654 -10.143 1.00 92.50 119 ASN A C 1
ATOM 920 O O . ASN A 1 119 ? -0.916 12.653 -10.138 1.00 92.50 119 ASN A O 1
ATOM 924 N N . GLY A 1 120 ? 0.051 10.990 -11.276 1.00 88.00 120 GLY A N 1
ATOM 925 C CA . GLY A 1 120 ? -0.369 11.450 -12.607 1.00 88.00 120 GLY A CA 1
ATOM 926 C C . GLY A 1 120 ? 0.437 12.622 -13.184 1.00 88.00 120 GLY A C 1
ATOM 927 O O . GLY A 1 120 ? -0.020 13.298 -14.112 1.00 88.00 120 GLY A O 1
ATOM 928 N N . GLU A 1 121 ? 1.639 12.883 -12.673 1.00 86.81 121 GLU A N 1
ATOM 929 C CA . GLU A 1 121 ? 2.509 13.930 -13.220 1.00 86.81 121 GLU A CA 1
ATOM 930 C C . GLU A 1 121 ? 3.155 13.537 -14.554 1.00 86.81 121 GLU A C 1
ATOM 932 O O . GLU A 1 121 ? 3.553 14.404 -15.335 1.00 86.81 121 GLU A O 1
ATOM 937 N N . ASN A 1 122 ? 3.155 12.245 -14.894 1.00 82.88 122 ASN A N 1
ATOM 938 C CA . ASN A 1 122 ? 3.708 11.759 -16.152 1.00 82.88 122 ASN A CA 1
ATOM 939 C C . ASN A 1 122 ? 2.837 12.116 -17.363 1.00 82.88 122 ASN A C 1
ATOM 941 O O . ASN A 1 122 ? 2.001 11.332 -17.817 1.00 82.88 122 ASN A O 1
ATOM 945 N N . LYS A 1 123 ? 3.091 13.284 -17.955 1.00 77.38 123 LYS A N 1
ATOM 946 C CA . LYS A 1 123 ? 2.384 13.742 -19.164 1.00 77.38 123 LYS A CA 1
ATOM 947 C C . LYS A 1 123 ? 2.682 12.893 -20.408 1.00 77.38 123 LYS A C 1
ATOM 949 O O . LYS A 1 123 ? 1.926 12.951 -21.372 1.00 77.38 123 LYS A O 1
ATOM 954 N N . GLY A 1 124 ? 3.756 12.098 -20.394 1.00 74.44 124 GLY A N 1
ATOM 955 C CA . GLY A 1 124 ? 4.149 11.216 -21.498 1.00 74.44 124 GLY A CA 1
ATOM 956 C C . GLY A 1 124 ? 3.539 9.812 -21.441 1.00 74.44 124 GLY A C 1
ATOM 957 O O . GLY A 1 124 ? 3.703 9.047 -22.391 1.00 74.44 124 GLY A O 1
ATOM 958 N N . LYS A 1 125 ? 2.855 9.445 -20.348 1.00 70.50 125 LYS A N 1
ATOM 959 C CA . LYS A 1 125 ? 2.280 8.105 -20.154 1.00 70.50 125 LYS A CA 1
ATOM 960 C C . LYS A 1 125 ? 0.856 8.187 -19.590 1.00 70.50 125 LYS A C 1
ATOM 962 O O . LYS A 1 125 ? 0.670 8.048 -18.385 1.00 70.50 125 LYS A O 1
ATOM 967 N N . PRO A 1 126 ? -0.169 8.321 -20.451 1.00 64.50 126 PRO A N 1
ATOM 968 C CA . PRO A 1 126 ? -1.560 8.486 -20.018 1.00 64.50 126 PRO A CA 1
ATOM 969 C C . PRO A 1 126 ? -2.182 7.227 -19.386 1.00 64.50 126 PRO A C 1
ATOM 971 O O . PRO A 1 126 ? -3.327 7.268 -18.956 1.00 64.50 126 PRO A O 1
ATOM 974 N N . GLY A 1 127 ? -1.464 6.097 -19.366 1.00 80.88 127 GLY A N 1
ATOM 975 C CA . GLY A 1 127 ? -1.941 4.837 -18.790 1.00 80.88 127 GLY A CA 1
ATOM 976 C C . GLY A 1 127 ? -1.685 4.678 -17.291 1.00 80.88 127 GLY A C 1
ATOM 977 O O . GLY A 1 127 ? -2.133 3.683 -16.726 1.00 80.88 127 GLY A O 1
ATOM 978 N N . LEU A 1 128 ? -0.955 5.605 -16.660 1.00 88.62 128 LEU A N 1
ATOM 979 C CA . LEU A 1 128 ? -0.774 5.597 -15.211 1.00 88.62 128 LEU A CA 1
ATOM 980 C C . LEU A 1 128 ? -1.959 6.260 -14.517 1.00 88.62 128 LEU A C 1
ATOM 982 O O . LEU A 1 128 ? -2.494 7.262 -14.994 1.00 88.62 128 LEU A O 1
ATOM 986 N N . GLU A 1 129 ? -2.359 5.703 -13.383 1.00 92.94 129 GLU A N 1
ATOM 987 C CA . GLU A 1 129 ? -3.374 6.324 -12.544 1.00 92.94 129 GLU A CA 1
ATOM 988 C C . GLU A 1 129 ? -2.897 7.669 -11.965 1.00 92.94 129 GLU A C 1
ATOM 990 O O . GLU A 1 129 ? -1.711 8.000 -11.957 1.00 92.94 129 GLU A O 1
ATOM 995 N N . SER A 1 130 ? -3.846 8.483 -11.498 1.00 92.75 130 SER A N 1
ATOM 996 C CA . SER A 1 130 ? -3.571 9.807 -10.938 1.00 92.75 130 SER A CA 1
ATOM 997 C C . SER A 1 130 ? -4.378 10.022 -9.668 1.00 92.75 130 SER A C 1
ATOM 999 O O . SER A 1 130 ? -5.600 9.885 -9.665 1.00 92.75 130 SER A O 1
ATOM 1001 N N . GLY A 1 131 ? -3.683 10.365 -8.586 1.00 94.38 131 GLY A N 1
ATOM 1002 C CA . GLY A 1 131 ? -4.283 10.567 -7.275 1.00 94.38 131 GLY A CA 1
ATOM 1003 C C . GLY A 1 131 ? -4.708 9.274 -6.578 1.00 94.38 131 GLY A C 1
ATOM 1004 O O . GLY A 1 131 ? -5.596 9.333 -5.728 1.00 94.38 131 GLY A O 1
ATOM 1005 N N . VAL A 1 132 ? -4.102 8.134 -6.925 1.00 97.31 132 VAL A N 1
ATOM 1006 C CA . VAL A 1 132 ? -4.465 6.814 -6.386 1.00 97.31 132 VAL A CA 1
ATOM 1007 C C . VAL A 1 132 ? -3.358 6.302 -5.474 1.00 97.31 132 VAL A C 1
ATOM 1009 O O . VAL A 1 132 ? -2.190 6.272 -5.862 1.00 97.31 132 VAL A O 1
ATOM 1012 N N . LEU A 1 133 ? -3.730 5.897 -4.260 1.00 98.38 133 LEU A N 1
ATOM 1013 C CA . LEU A 1 133 ? -2.814 5.347 -3.263 1.00 98.38 133 LEU A CA 1
ATOM 1014 C C . LEU A 1 133 ? -3.027 3.843 -3.117 1.00 98.38 133 LEU A C 1
ATOM 1016 O O . LEU A 1 133 ? -4.157 3.378 -2.985 1.00 98.38 133 LEU A O 1
ATOM 1020 N N . TYR A 1 134 ? -1.925 3.110 -3.076 1.00 98.50 134 TYR A N 1
ATOM 1021 C CA . TYR A 1 134 ? -1.856 1.687 -2.782 1.00 98.50 134 TYR A CA 1
ATOM 1022 C C . TYR A 1 134 ? -1.032 1.485 -1.521 1.00 98.50 134 TYR A C 1
ATOM 1024 O O . TYR A 1 134 ? 0.016 2.111 -1.390 1.00 98.50 134 TYR A O 1
ATOM 1032 N N . TRP A 1 135 ? -1.467 0.621 -0.607 1.00 98.38 135 TRP A N 1
ATOM 1033 C CA . TRP A 1 135 ? -0.672 0.275 0.574 1.00 98.38 135 TRP A CA 1
ATOM 1034 C C . TRP A 1 135 ? -0.955 -1.136 1.067 1.00 98.38 135 TRP A C 1
ATOM 1036 O O . TRP A 1 135 ? -1.992 -1.726 0.7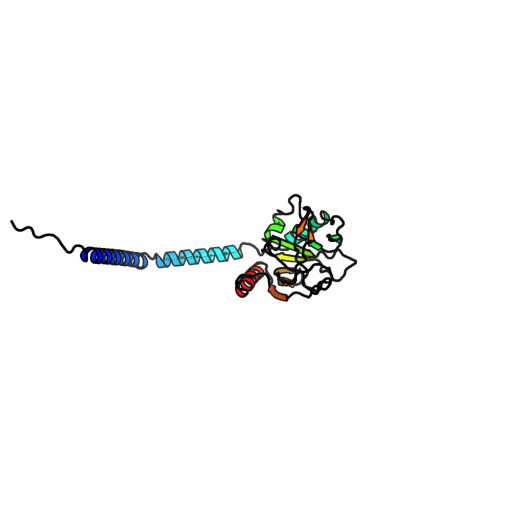69 1.00 98.38 135 TRP A O 1
ATOM 1046 N N . THR A 1 136 ? -0.026 -1.670 1.846 1.00 97.00 136 THR A N 1
ATOM 1047 C CA . THR A 1 136 ? -0.180 -2.935 2.557 1.00 97.00 136 THR A CA 1
ATOM 1048 C C . THR A 1 136 ? 0.410 -2.822 3.958 1.00 97.00 136 THR A C 1
ATOM 1050 O O . THR A 1 136 ? 1.239 -1.953 4.232 1.00 97.00 136 THR A O 1
ATOM 1053 N N . THR A 1 137 ? -0.063 -3.683 4.854 1.00 95.12 137 THR A N 1
ATOM 1054 C CA . THR A 1 137 ? 0.451 -3.844 6.221 1.00 95.12 137 THR A CA 1
ATOM 1055 C C . THR A 1 137 ? 1.468 -4.981 6.322 1.00 95.12 137 THR A C 1
ATOM 1057 O O . THR A 1 137 ? 1.919 -5.305 7.416 1.00 95.12 137 THR A O 1
ATOM 1060 N N . GLU A 1 138 ? 1.772 -5.640 5.203 1.00 94.31 138 GLU A N 1
ATOM 1061 C CA . GLU A 1 138 ? 2.704 -6.762 5.133 1.00 94.31 138 GLU A CA 1
ATOM 1062 C C . GLU A 1 138 ? 4.072 -6.285 4.651 1.00 94.31 138 GLU A C 1
ATOM 1064 O O . GLU A 1 138 ? 4.181 -5.439 3.761 1.00 94.31 138 GLU A O 1
ATOM 1069 N N . ASP A 1 139 ? 5.135 -6.824 5.229 1.00 92.50 139 ASP A N 1
ATOM 1070 C CA . ASP A 1 139 ? 6.487 -6.522 4.779 1.00 92.50 139 ASP A CA 1
ATOM 1071 C C . ASP A 1 139 ? 6.802 -7.326 3.512 1.00 92.50 139 ASP A C 1
ATOM 1073 O O . ASP A 1 139 ? 7.093 -8.521 3.557 1.00 92.50 139 ASP A O 1
ATOM 1077 N N . LEU A 1 140 ? 6.692 -6.662 2.360 1.00 94.25 140 LEU A N 1
ATOM 1078 C CA . LEU A 1 140 ? 6.935 -7.291 1.066 1.00 94.25 140 LEU A CA 1
ATOM 1079 C C . LEU A 1 140 ? 8.426 -7.391 0.714 1.00 94.25 140 LEU A C 1
ATOM 1081 O O . LEU A 1 140 ? 8.753 -8.087 -0.244 1.00 94.25 140 LEU A O 1
ATOM 1085 N N . ASP A 1 141 ? 9.326 -6.742 1.456 1.00 93.12 141 ASP A N 1
ATOM 1086 C CA . ASP A 1 141 ? 10.772 -6.820 1.208 1.00 93.12 141 ASP A CA 1
ATOM 1087 C C . ASP A 1 141 ? 11.412 -8.035 1.887 1.00 93.12 141 ASP A C 1
ATOM 1089 O O . ASP A 1 141 ? 12.431 -8.546 1.418 1.00 93.12 141 ASP A O 1
ATOM 1093 N N . SER A 1 142 ? 10.803 -8.549 2.960 1.00 91.25 142 SER A N 1
ATOM 1094 C CA . SER A 1 142 ? 11.277 -9.755 3.654 1.00 91.25 142 SER A CA 1
ATOM 1095 C C . SER A 1 142 ? 10.766 -11.072 3.062 1.00 91.25 142 SER A C 1
ATOM 1097 O O . SER A 1 142 ? 11.169 -12.151 3.509 1.00 91.25 142 SER A O 1
ATOM 1099 N N . VAL A 1 143 ? 9.920 -11.018 2.031 1.00 92.00 143 VAL A N 1
ATOM 1100 C CA . VAL A 1 143 ? 9.346 -12.199 1.369 1.00 92.00 143 VAL A CA 1
ATOM 1101 C C . VAL A 1 143 ? 9.946 -12.436 -0.013 1.00 92.00 143 VAL A C 1
ATOM 1103 O O . VAL A 1 143 ? 10.390 -11.528 -0.710 1.00 92.00 143 VAL A O 1
ATOM 1106 N N . THR A 1 144 ? 9.941 -13.697 -0.448 1.00 92.69 144 THR A N 1
ATOM 1107 C CA . THR A 1 144 ? 10.407 -14.059 -1.792 1.00 92.69 144 THR A CA 1
ATOM 1108 C C . THR A 1 144 ? 9.260 -13.992 -2.794 1.00 92.69 144 THR A C 1
ATOM 1110 O O . THR A 1 144 ? 8.414 -14.883 -2.827 1.00 92.69 144 THR A O 1
ATOM 1113 N N . LEU A 1 145 ? 9.283 -12.977 -3.656 1.00 95.06 145 LEU A N 1
ATOM 1114 C CA . LEU A 1 145 ? 8.425 -12.864 -4.837 1.00 95.06 145 LEU A CA 1
ATOM 1115 C C . LEU A 1 145 ? 9.236 -13.197 -6.092 1.00 95.06 145 LEU A C 1
ATOM 1117 O O . LEU A 1 145 ? 10.389 -12.782 -6.239 1.00 95.06 145 LEU A O 1
ATOM 1121 N N . LYS A 1 146 ? 8.655 -13.967 -7.009 1.00 94.94 146 LYS A N 1
ATOM 1122 C CA . LYS A 1 146 ? 9.325 -14.404 -8.236 1.00 94.94 146 LYS A CA 1
ATOM 1123 C C . LYS A 1 146 ? 8.913 -13.512 -9.385 1.00 94.94 146 LYS A C 1
ATOM 1125 O O . LYS A 1 146 ? 7.784 -13.052 -9.461 1.00 94.94 146 LYS A O 1
ATOM 1130 N N . LYS A 1 147 ? 9.815 -13.311 -10.337 1.00 95.00 147 LYS A N 1
ATOM 1131 C CA . LYS A 1 147 ? 9.486 -12.653 -11.602 1.00 95.00 147 LYS A CA 1
ATOM 1132 C C . LYS A 1 147 ? 8.521 -13.522 -12.415 1.00 95.00 147 LYS A C 1
ATOM 1134 O O . LYS A 1 147 ? 8.732 -14.733 -12.519 1.00 95.00 147 LYS A O 1
ATOM 1139 N N . ASP A 1 148 ? 7.491 -12.924 -13.010 1.00 95.12 148 ASP A N 1
ATOM 1140 C CA . ASP A 1 148 ? 6.603 -13.654 -13.921 1.00 95.12 148 ASP A CA 1
ATOM 1141 C C . ASP A 1 148 ? 7.333 -14.029 -15.219 1.00 95.12 148 ASP A C 1
ATOM 1143 O O . ASP A 1 148 ? 8.120 -13.251 -15.762 1.00 95.12 148 ASP A O 1
ATOM 1147 N N . ALA A 1 149 ? 7.066 -15.225 -15.742 1.00 91.81 149 ALA A N 1
ATOM 1148 C CA . ALA A 1 149 ? 7.689 -15.706 -16.974 1.00 91.81 149 ALA A CA 1
ATOM 1149 C C . ALA A 1 149 ? 7.292 -14.872 -18.206 1.00 91.81 149 ALA A C 1
ATOM 1151 O O . ALA A 1 149 ? 8.040 -14.817 -19.181 1.00 91.81 149 ALA A O 1
ATOM 1152 N N . ASN A 1 150 ? 6.132 -14.212 -18.160 1.00 89.44 150 ASN A N 1
ATOM 1153 C CA . ASN A 1 150 ? 5.658 -13.330 -19.223 1.00 89.44 150 ASN A CA 1
ATOM 1154 C C . ASN A 1 150 ? 6.192 -11.900 -19.092 1.00 89.44 150 ASN A C 1
ATOM 1156 O O . ASN A 1 150 ? 5.930 -11.071 -19.969 1.00 89.44 150 ASN A O 1
ATOM 1160 N N . ASP A 1 151 ? 6.930 -11.587 -18.022 1.00 87.56 151 ASP A N 1
ATOM 1161 C CA . ASP A 1 151 ? 7.519 -10.269 -17.866 1.00 87.56 151 ASP A CA 1
ATOM 1162 C C . ASP A 1 151 ? 8.667 -10.056 -18.863 1.00 87.56 151 ASP A C 1
ATOM 1164 O O . ASP A 1 151 ? 9.758 -10.626 -18.755 1.00 87.56 151 ASP A O 1
ATOM 1168 N N . LYS A 1 152 ? 8.442 -9.140 -19.807 1.00 85.69 152 LYS A N 1
ATOM 1169 C CA . LYS A 1 152 ? 9.398 -8.753 -20.854 1.00 85.69 152 LYS A CA 1
ATOM 1170 C C . LYS A 1 152 ? 10.448 -7.751 -20.356 1.00 85.69 152 LYS A C 1
ATOM 1172 O O . LYS A 1 152 ? 10.886 -6.891 -21.114 1.00 85.69 152 LYS A O 1
ATOM 1177 N N . GLY A 1 153 ? 10.843 -7.853 -19.086 1.00 80.69 153 GLY A N 1
ATOM 1178 C CA . GLY A 1 153 ? 11.865 -7.005 -18.470 1.00 80.69 153 GLY A CA 1
ATOM 1179 C C . GLY A 1 153 ? 11.334 -5.748 -17.785 1.00 80.69 153 GLY A C 1
ATOM 1180 O O . GLY A 1 153 ? 12.124 -4.851 -17.520 1.00 80.69 153 GLY A O 1
ATOM 1181 N N . SER A 1 154 ? 10.032 -5.668 -17.500 1.00 82.56 154 SER A N 1
ATOM 1182 C CA . SER A 1 154 ? 9.448 -4.567 -16.717 1.00 82.56 154 SER A CA 1
ATOM 1183 C C . SER A 1 154 ? 9.552 -4.802 -15.207 1.00 82.56 154 SER A C 1
ATOM 1185 O O . SER A 1 154 ? 9.514 -3.847 -14.443 1.00 82.56 154 SER A O 1
ATOM 1187 N N . GLY A 1 155 ? 9.752 -6.049 -14.775 1.00 90.50 155 GLY A N 1
ATOM 1188 C CA . GLY A 1 155 ? 10.120 -6.402 -13.408 1.00 90.50 155 GLY A CA 1
ATOM 1189 C C . GLY A 1 155 ? 8.946 -6.598 -12.454 1.00 90.50 155 GLY A C 1
ATOM 1190 O O . GLY A 1 155 ? 9.067 -6.219 -11.300 1.00 90.50 155 GLY A O 1
ATOM 1191 N N . TRP A 1 156 ? 7.820 -7.173 -12.885 1.00 93.81 156 TRP A N 1
ATOM 1192 C CA . TRP A 1 156 ? 6.676 -7.453 -12.000 1.00 93.81 156 TRP A CA 1
ATOM 1193 C C . TRP A 1 156 ? 6.610 -8.917 -11.522 1.00 93.81 156 TRP A C 1
ATOM 1195 O O . TRP A 1 156 ? 7.141 -9.834 -12.161 1.00 93.81 156 TRP A O 1
ATOM 1205 N N . SER A 1 157 ? 5.965 -9.127 -10.371 1.00 96.44 157 SER A N 1
ATOM 1206 C CA . SER A 1 157 ? 5.859 -10.418 -9.683 1.00 96.44 157 SER A CA 1
ATOM 1207 C C . SER A 1 157 ? 4.905 -11.413 -10.356 1.00 96.44 157 SER A C 1
ATOM 1209 O O . SER A 1 157 ? 3.871 -11.046 -10.910 1.00 96.44 157 SER A O 1
ATOM 1211 N N . LYS A 1 158 ? 5.219 -12.706 -10.253 1.00 95.69 158 LYS A N 1
ATOM 1212 C CA . LYS A 1 158 ? 4.353 -13.831 -10.624 1.00 95.69 158 LYS A CA 1
ATOM 1213 C C . LYS A 1 158 ? 3.246 -14.044 -9.598 1.00 95.69 158 LYS A C 1
ATOM 1215 O O . LYS A 1 158 ? 2.198 -14.584 -9.941 1.00 95.69 158 LYS A O 1
ATOM 1220 N N . GLU A 1 159 ? 3.486 -13.671 -8.354 1.00 95.88 159 GLU A N 1
ATOM 1221 C CA . GLU A 1 159 ? 2.518 -13.729 -7.269 1.00 95.88 159 GLU A CA 1
ATOM 1222 C C . GLU A 1 159 ? 1.687 -12.437 -7.235 1.00 95.88 159 GLU A C 1
ATOM 1224 O O . GLU A 1 159 ? 2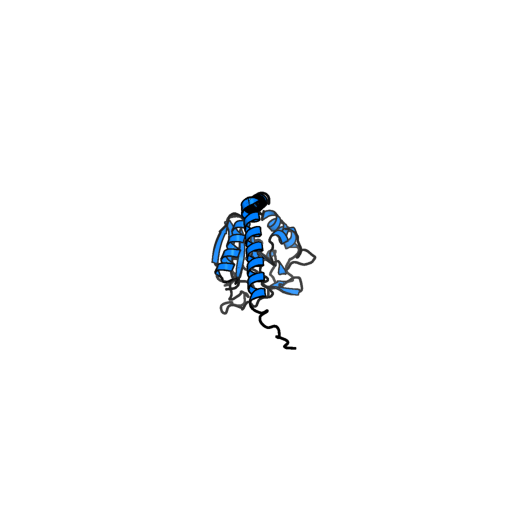.170 -11.363 -7.617 1.00 95.88 159 GLU A O 1
ATOM 1229 N N . THR A 1 160 ? 0.420 -12.524 -6.836 1.00 96.38 160 THR A N 1
ATOM 1230 C CA . THR A 1 160 ? -0.331 -11.349 -6.373 1.00 96.38 160 THR A CA 1
ATOM 1231 C C . THR A 1 160 ? -0.151 -11.185 -4.872 1.00 96.38 160 THR A C 1
ATOM 1233 O O . THR A 1 160 ? 0.153 -12.137 -4.160 1.00 96.38 160 THR A O 1
ATOM 1236 N N . VAL A 1 161 ? -0.338 -9.964 -4.386 1.00 96.88 161 VAL A N 1
ATOM 1237 C CA . VAL A 1 161 ? -0.346 -9.656 -2.960 1.00 96.88 161 VAL A CA 1
ATOM 1238 C C . VAL A 1 161 ? -1.640 -8.966 -2.580 1.00 96.88 161 VAL A C 1
ATOM 1240 O O . VAL A 1 161 ? -2.199 -8.193 -3.367 1.00 96.88 161 VAL A O 1
ATOM 1243 N N . LEU A 1 162 ? -2.100 -9.235 -1.363 1.00 97.44 162 LEU A N 1
ATOM 1244 C CA . LEU A 1 162 ? -3.227 -8.533 -0.776 1.00 97.44 162 LEU A CA 1
ATOM 1245 C C . LEU A 1 162 ? -2.809 -7.092 -0.456 1.00 97.44 162 LEU A C 1
ATOM 1247 O O . LEU A 1 162 ? -1.743 -6.830 0.108 1.00 97.44 162 LEU A O 1
ATOM 1251 N N . SER A 1 163 ? -3.620 -6.126 -0.865 1.00 97.62 163 SER A N 1
ATOM 1252 C CA . SER A 1 163 ? -3.335 -4.706 -0.665 1.00 97.62 163 SER A CA 1
ATOM 1253 C C . SER A 1 163 ? -4.617 -3.899 -0.569 1.00 97.62 163 SER A C 1
ATOM 1255 O O . SER A 1 163 ? -5.687 -4.310 -1.019 1.00 97.62 163 SER A O 1
ATOM 1257 N N . TYR A 1 164 ? -4.491 -2.710 -0.006 1.00 98.38 164 TYR A N 1
ATOM 1258 C CA . TYR A 1 164 ? -5.507 -1.681 -0.066 1.00 98.38 164 TYR A CA 1
ATOM 1259 C C . TYR A 1 164 ? -5.262 -0.771 -1.267 1.00 98.38 164 TYR A C 1
ATOM 1261 O O . TYR A 1 164 ? -4.128 -0.550 -1.700 1.00 98.38 164 TYR A O 1
ATOM 1269 N N . ARG A 1 165 ? -6.349 -0.197 -1.771 1.00 98.31 165 ARG A N 1
ATOM 1270 C CA . ARG A 1 165 ? -6.358 0.862 -2.773 1.00 98.31 165 ARG A CA 1
ATOM 1271 C C . ARG A 1 165 ? -7.302 1.962 -2.316 1.00 98.31 165 ARG A C 1
ATOM 1273 O O . ARG A 1 165 ? -8.403 1.672 -1.858 1.00 98.31 165 ARG A O 1
ATOM 1280 N N . TYR A 1 166 ? -6.908 3.212 -2.511 1.00 98.31 166 TYR A N 1
ATOM 1281 C CA . TYR A 1 166 ? -7.770 4.370 -2.333 1.00 98.31 166 TYR A CA 1
ATOM 1282 C C . TYR A 1 166 ? -7.747 5.249 -3.575 1.00 98.31 166 TYR A C 1
ATOM 1284 O O . TYR A 1 166 ? -6.688 5.605 -4.090 1.00 98.31 166 TYR A O 1
ATOM 1292 N N . ASP A 1 167 ? -8.935 5.639 -4.012 1.00 94.38 167 ASP A N 1
ATOM 1293 C CA . ASP A 1 167 ? -9.155 6.632 -5.052 1.00 94.38 167 ASP A CA 1
ATOM 1294 C C . ASP A 1 167 ? -10.281 7.569 -4.608 1.00 94.38 167 ASP A C 1
ATOM 1296 O O . ASP A 1 167 ? -11.298 7.133 -4.077 1.00 94.38 167 ASP A O 1
ATOM 1300 N N . LYS A 1 168 ? -10.136 8.869 -4.875 1.00 92.38 168 LYS A N 1
ATOM 1301 C CA . LYS A 1 168 ? -11.108 9.878 -4.428 1.00 92.38 168 LYS A CA 1
ATOM 1302 C C . LYS A 1 168 ? -12.519 9.639 -4.983 1.00 92.38 168 LYS A C 1
ATOM 1304 O O . LYS A 1 168 ? -13.490 10.051 -4.355 1.00 92.38 168 LYS A O 1
ATOM 1309 N N . LYS A 1 169 ? -12.640 9.030 -6.167 1.00 90.38 169 LYS A N 1
ATOM 1310 C CA . LYS A 1 169 ? -13.934 8.789 -6.816 1.00 90.38 169 LYS A CA 1
ATOM 1311 C C . LYS A 1 169 ? -14.645 7.554 -6.259 1.00 90.38 169 LYS A C 1
ATOM 1313 O O . LYS A 1 169 ? -15.865 7.579 -6.149 1.00 90.38 169 LYS A O 1
ATOM 1318 N N . ASN A 1 170 ? -13.907 6.492 -5.949 1.00 90.06 170 ASN A N 1
ATOM 1319 C CA . ASN A 1 170 ? -14.462 5.182 -5.602 1.00 90.06 170 ASN A CA 1
ATOM 1320 C C . ASN A 1 170 ? -14.242 4.785 -4.131 1.00 90.06 170 ASN A C 1
ATOM 1322 O O . ASN A 1 170 ? -14.727 3.737 -3.716 1.00 90.06 170 ASN A O 1
ATOM 1326 N N . GLY A 1 171 ? -13.530 5.596 -3.346 1.00 94.69 171 GLY A N 1
ATOM 1327 C CA . GLY A 1 171 ? -13.233 5.313 -1.946 1.00 94.69 171 GLY A CA 1
ATOM 1328 C C . GLY A 1 171 ? -12.162 4.237 -1.784 1.00 94.69 171 GLY A C 1
ATOM 1329 O O . GLY A 1 171 ? -11.168 4.209 -2.518 1.00 94.69 171 GLY A O 1
ATOM 1330 N N . TYR A 1 172 ? -12.362 3.366 -0.799 1.00 97.81 172 TYR A N 1
ATOM 1331 C CA . TYR A 1 172 ? -11.429 2.310 -0.427 1.00 97.81 172 TYR A CA 1
ATOM 1332 C C . TYR A 1 172 ? -11.740 1.024 -1.184 1.00 97.81 172 TYR A C 1
ATOM 1334 O O . TYR A 1 172 ? -12.878 0.738 -1.551 1.00 97.81 172 TYR A O 1
ATOM 1342 N N . SER A 1 173 ? -10.731 0.204 -1.428 1.00 98.25 173 SER A N 1
ATOM 1343 C CA . SER A 1 173 ? -10.902 -1.142 -1.963 1.00 98.25 173 SER A CA 1
ATOM 1344 C C . SER A 1 173 ? -9.834 -2.069 -1.413 1.00 98.25 173 SER A C 1
ATOM 1346 O O . SER A 1 173 ? -8.703 -1.645 -1.178 1.00 98.25 173 SER A O 1
ATOM 1348 N N . VAL A 1 174 ? -10.196 -3.336 -1.245 1.00 98.25 174 VAL A N 1
ATOM 1349 C CA . VAL A 1 174 ? -9.245 -4.420 -0.984 1.00 98.25 174 VAL A CA 1
ATOM 1350 C C . VAL A 1 174 ? -9.026 -5.150 -2.300 1.00 98.25 174 VAL A C 1
ATOM 1352 O O . VAL A 1 174 ? -9.986 -5.452 -3.015 1.00 98.25 174 VAL A O 1
ATOM 1355 N N . ILE A 1 175 ? -7.765 -5.372 -2.652 1.00 98.06 175 ILE A N 1
ATOM 1356 C CA . ILE A 1 175 ? -7.363 -5.879 -3.960 1.00 98.06 175 ILE A CA 1
ATOM 1357 C C . ILE A 1 175 ? -6.297 -6.963 -3.837 1.00 98.06 175 ILE A C 1
ATOM 1359 O O . ILE A 1 175 ? -5.547 -7.005 -2.865 1.00 98.06 175 ILE A O 1
ATOM 1363 N N . GLU A 1 176 ? -6.181 -7.765 -4.887 1.00 97.00 176 GLU A N 1
ATOM 1364 C CA . GLU A 1 176 ? -5.022 -8.612 -5.153 1.00 97.00 176 GLU A CA 1
ATOM 1365 C C . GLU A 1 176 ? -4.318 -8.075 -6.393 1.00 97.00 176 GLU A C 1
ATOM 1367 O O . GLU A 1 176 ? -4.923 -7.964 -7.467 1.00 97.00 176 GLU A O 1
ATOM 1372 N N . ASN A 1 177 ? -3.042 -7.725 -6.279 1.00 96.69 177 ASN A N 1
ATOM 1373 C CA . ASN A 1 177 ? -2.314 -7.160 -7.411 1.00 96.69 177 ASN A CA 1
ATOM 1374 C C . ASN A 1 177 ? -0.852 -7.586 -7.439 1.00 96.69 177 ASN A C 1
ATOM 1376 O O . ASN A 1 177 ? -0.314 -8.059 -6.444 1.00 96.69 177 ASN A O 1
ATOM 1380 N N . ARG A 1 178 ? -0.206 -7.434 -8.599 1.00 95.81 178 ARG A N 1
ATOM 1381 C CA . ARG A 1 178 ? 1.235 -7.676 -8.719 1.00 95.81 178 ARG A CA 1
ATOM 1382 C C . ARG A 1 178 ? 2.041 -6.570 -8.040 1.00 95.81 178 ARG A C 1
ATOM 1384 O O . ARG A 1 178 ? 1.557 -5.459 -7.817 1.00 95.81 178 ARG A O 1
ATOM 1391 N N . VAL A 1 179 ? 3.303 -6.889 -7.810 1.00 96.00 179 VAL A N 1
ATOM 1392 C CA . VAL A 1 179 ? 4.316 -6.044 -7.186 1.00 96.00 179 VAL A CA 1
ATOM 1393 C C . VAL A 1 179 ? 5.421 -5.774 -8.204 1.00 96.00 179 VAL A C 1
ATOM 1395 O O . VAL A 1 179 ? 5.817 -6.672 -8.947 1.00 96.00 179 VAL A O 1
ATOM 1398 N N . TRP A 1 180 ? 5.917 -4.545 -8.248 1.00 94.19 180 TRP A N 1
ATOM 1399 C CA . TRP A 1 180 ? 7.165 -4.180 -8.904 1.00 94.19 180 TRP A CA 1
ATOM 1400 C C . TRP A 1 180 ? 8.341 -4.663 -8.059 1.00 94.19 180 TRP A C 1
ATOM 1402 O O . TRP A 1 180 ? 8.460 -4.308 -6.891 1.00 94.19 180 TRP A O 1
ATOM 1412 N N . LEU A 1 181 ? 9.200 -5.488 -8.644 1.00 94.06 181 LEU A N 1
ATOM 1413 C CA . LEU A 1 181 ? 10.326 -6.121 -7.971 1.00 94.06 181 LEU A CA 1
ATOM 1414 C C . LEU A 1 181 ? 11.577 -5.255 -8.066 1.00 94.06 181 LEU A C 1
ATOM 1416 O O . LEU A 1 181 ? 11.846 -4.663 -9.114 1.00 94.06 181 LEU A O 1
ATOM 1420 N N . ASN A 1 182 ? 12.390 -5.277 -7.010 1.00 89.88 182 ASN A N 1
ATOM 1421 C CA . ASN A 1 182 ? 13.743 -4.711 -6.988 1.00 89.88 182 ASN A CA 1
ATOM 1422 C C . ASN A 1 182 ? 13.836 -3.253 -7.485 1.00 89.88 182 ASN A C 1
ATOM 1424 O O . ASN A 1 182 ? 14.736 -2.903 -8.250 1.00 89.88 182 ASN A O 1
ATOM 1428 N N . GLN A 1 183 ? 12.883 -2.416 -7.090 1.00 87.38 183 GLN A N 1
ATOM 1429 C CA . GLN A 1 183 ? 12.882 -0.989 -7.379 1.00 87.38 183 GLN A CA 1
ATOM 1430 C C . GLN A 1 183 ? 14.004 -0.303 -6.587 1.00 87.38 183 GLN A C 1
ATOM 1432 O O . GLN A 1 183 ? 14.094 -0.502 -5.377 1.00 87.38 183 GLN A O 1
ATOM 1437 N N . PRO A 1 184 ? 14.865 0.497 -7.232 1.00 85.62 184 PRO A N 1
ATOM 1438 C CA . PRO A 1 184 ? 15.954 1.173 -6.538 1.00 85.62 184 PRO A CA 1
ATOM 1439 C C . PRO A 1 184 ? 15.401 2.242 -5.586 1.00 85.62 184 PRO A C 1
ATOM 1441 O O . PRO A 1 184 ? 14.669 3.136 -6.013 1.00 85.62 184 PRO A O 1
ATOM 1444 N N . GLY A 1 185 ? 15.760 2.150 -4.308 1.00 83.88 185 GLY A N 1
ATOM 1445 C CA . GLY A 1 185 ? 15.456 3.129 -3.270 1.00 83.88 185 GLY A CA 1
ATOM 1446 C C . GLY A 1 185 ? 16.516 4.221 -3.156 1.00 83.88 185 GLY A C 1
ATOM 1447 O O . GLY A 1 185 ? 17.668 4.060 -3.572 1.00 83.88 185 GLY A O 1
ATOM 1448 N N . SER A 1 186 ? 16.133 5.351 -2.559 1.00 81.69 186 SER A N 1
ATOM 1449 C CA . SER A 1 186 ? 17.062 6.456 -2.270 1.00 81.69 186 SER A CA 1
ATOM 1450 C C . SER A 1 186 ? 18.054 6.107 -1.153 1.00 81.69 186 SER A C 1
ATOM 1452 O O . SER A 1 186 ? 19.090 6.754 -1.029 1.00 81.69 186 SER A O 1
ATOM 1454 N N . ASP A 1 187 ? 17.771 5.063 -0.369 1.00 83.44 187 ASP A N 1
ATOM 1455 C CA . ASP A 1 187 ? 18.661 4.512 0.658 1.00 83.44 187 ASP A CA 1
ATOM 1456 C C . ASP A 1 187 ? 19.789 3.627 0.076 1.00 83.44 187 ASP A C 1
ATOM 1458 O O . ASP A 1 187 ? 20.636 3.115 0.813 1.00 83.44 187 ASP A O 1
ATOM 1462 N N . GLY A 1 188 ? 19.815 3.443 -1.251 1.00 83.50 188 GLY A N 1
ATOM 1463 C CA . GLY A 1 188 ? 20.789 2.616 -1.960 1.00 83.50 188 GLY A CA 1
ATOM 1464 C C . GLY A 1 188 ? 20.474 1.119 -1.955 1.00 83.50 188 GLY A C 1
ATOM 1465 O O . GLY A 1 188 ? 21.284 0.336 -2.458 1.00 83.50 188 GLY A O 1
ATOM 1466 N N . LYS A 1 189 ? 19.325 0.703 -1.413 1.00 88.12 189 LYS A N 1
ATOM 1467 C CA . LYS A 1 189 ? 18.837 -0.677 -1.465 1.00 88.12 189 LYS A CA 1
ATOM 1468 C C . LYS A 1 189 ? 17.742 -0.821 -2.512 1.00 88.12 189 LYS A C 1
ATOM 1470 O O . LYS A 1 189 ? 17.225 0.148 -3.056 1.00 88.12 189 LYS A O 1
ATOM 1475 N N . ASN A 1 190 ? 17.414 -2.070 -2.818 1.00 90.19 190 ASN A N 1
ATOM 1476 C CA . ASN A 1 190 ? 16.282 -2.392 -3.668 1.00 90.19 190 ASN A CA 1
ATOM 1477 C C . ASN A 1 190 ? 15.083 -2.750 -2.795 1.00 90.19 190 ASN A C 1
ATOM 1479 O O . ASN A 1 190 ? 15.217 -3.556 -1.876 1.00 90.19 190 ASN A O 1
ATOM 1483 N N . HIS A 1 191 ? 13.929 -2.206 -3.156 1.00 91.31 191 HIS A N 1
ATOM 1484 C CA . HIS A 1 191 ? 12.650 -2.430 -2.504 1.00 91.31 191 HIS A CA 1
ATOM 1485 C C . HIS A 1 191 ? 11.638 -2.968 -3.504 1.00 91.31 191 HIS A C 1
ATOM 1487 O O . HIS A 1 191 ? 11.660 -2.649 -4.692 1.00 91.31 191 HIS A O 1
ATOM 1493 N N . ASN A 1 192 ? 10.716 -3.781 -3.034 1.00 94.50 192 ASN A N 1
ATOM 1494 C CA . ASN A 1 192 ? 9.506 -4.076 -3.765 1.00 94.50 192 ASN A CA 1
ATOM 1495 C C . ASN A 1 192 ? 8.560 -2.864 -3.717 1.00 94.50 192 ASN A C 1
ATOM 1497 O O . ASN A 1 192 ? 8.704 -1.952 -2.904 1.00 94.50 192 ASN A O 1
ATOM 1501 N N . GLY A 1 193 ? 7.591 -2.823 -4.627 1.00 93.50 193 GLY A N 1
ATOM 1502 C CA . GLY A 1 193 ? 6.668 -1.701 -4.732 1.00 93.50 193 GLY A CA 1
ATOM 1503 C C . GLY A 1 193 ? 5.308 -2.108 -5.270 1.00 93.50 193 GLY A C 1
ATOM 1504 O O . GLY A 1 193 ? 5.203 -2.958 -6.149 1.00 93.50 193 GLY A O 1
ATOM 1505 N N . LEU A 1 194 ? 4.237 -1.510 -4.761 1.00 96.12 194 LEU A N 1
ATOM 1506 C CA . LEU A 1 194 ? 2.886 -1.876 -5.181 1.00 96.12 194 LEU A CA 1
ATOM 1507 C C . LEU A 1 194 ? 2.599 -1.315 -6.575 1.00 96.12 194 LEU A C 1
ATOM 1509 O O . LEU A 1 194 ? 2.753 -0.118 -6.813 1.00 96.12 194 LEU A O 1
ATOM 1513 N N . ALA A 1 195 ? 2.171 -2.175 -7.497 1.00 94.81 195 ALA A N 1
ATOM 1514 C CA . ALA A 1 195 ? 1.783 -1.736 -8.830 1.00 94.81 195 ALA A CA 1
ATOM 1515 C C . ALA A 1 195 ? 0.359 -1.163 -8.839 1.00 94.81 195 ALA A C 1
ATOM 1517 O O . ALA A 1 195 ? -0.448 -1.451 -7.949 1.00 94.81 195 ALA A O 1
ATOM 1518 N N . GLN A 1 196 ? -0.001 -0.424 -9.890 1.00 94.88 196 GLN A N 1
ATOM 1519 C CA . GLN A 1 196 ? -1.379 0.027 -10.071 1.00 94.88 196 GLN A CA 1
ATOM 1520 C C . GLN A 1 196 ? -2.293 -1.148 -10.431 1.00 94.88 196 GLN A C 1
ATOM 1522 O O . GLN A 1 196 ? -1.868 -2.130 -11.046 1.00 94.88 196 GLN A O 1
ATOM 1527 N N . LEU A 1 197 ? -3.566 -1.069 -10.053 1.00 96.12 197 LEU A N 1
ATOM 1528 C CA . LEU A 1 197 ? -4.556 -2.115 -10.302 1.00 96.12 197 LEU A CA 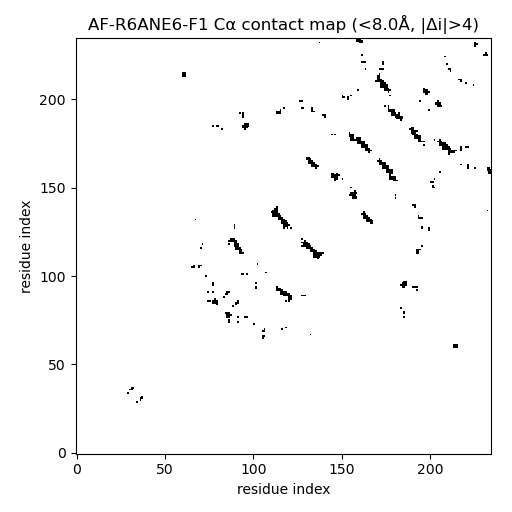1
ATOM 1529 C C . LEU A 1 197 ? -4.809 -2.349 -11.805 1.00 96.12 197 LEU A C 1
ATOM 1531 O O . LEU A 1 197 ? -4.855 -3.516 -12.213 1.00 96.12 197 LEU A O 1
ATOM 1535 N N . PRO A 1 198 ? -4.964 -1.307 -12.652 1.00 94.69 198 PRO A N 1
ATOM 1536 C CA . PRO A 1 198 ? -5.065 -1.491 -14.096 1.00 94.69 198 PRO A CA 1
ATOM 1537 C C . PRO A 1 198 ? -3.823 -2.149 -14.711 1.00 94.69 198 PRO A C 1
ATOM 1539 O O . PRO A 1 198 ? -2.814 -2.413 -14.056 1.00 94.69 198 PRO A O 1
ATOM 1542 N N . TYR A 1 199 ? -3.906 -2.419 -16.009 1.00 90.44 199 TYR A N 1
ATOM 1543 C CA . TYR A 1 199 ? -2.757 -2.868 -16.787 1.00 90.44 199 TYR A CA 1
ATOM 1544 C C . TYR A 1 199 ? -1.607 -1.847 -16.725 1.00 90.44 199 TYR A C 1
ATOM 1546 O O . TYR A 1 199 ? -1.844 -0.640 -16.792 1.00 90.44 199 TYR A O 1
ATOM 1554 N N . GLU A 1 200 ? -0.365 -2.329 -16.635 1.00 87.38 200 GLU A N 1
ATOM 1555 C CA . GLU A 1 200 ? 0.832 -1.480 -16.565 1.00 87.38 200 GLU A CA 1
ATOM 1556 C C . GLU A 1 200 ? 2.056 -2.231 -17.133 1.00 87.38 200 GLU A C 1
ATOM 1558 O O . GLU A 1 200 ? 2.459 -3.250 -16.593 1.00 87.38 200 GLU A O 1
ATOM 1563 N N . TYR A 1 201 ? 2.642 -1.787 -18.251 1.00 84.69 201 TYR A N 1
ATOM 1564 C CA . TYR A 1 201 ? 3.831 -2.419 -18.878 1.00 84.69 201 TYR A CA 1
ATOM 1565 C C . TYR A 1 201 ? 3.790 -3.957 -19.029 1.00 84.69 201 TYR A C 1
ATOM 1567 O O . TYR A 1 201 ? 4.762 -4.656 -18.761 1.00 84.69 201 TYR A O 1
ATOM 1575 N N . GLY A 1 202 ? 2.664 -4.519 -19.463 1.00 87.00 202 GLY A N 1
ATOM 1576 C CA . GLY A 1 202 ? 2.525 -5.971 -19.627 1.00 87.00 202 GLY A CA 1
ATOM 1577 C C . GLY A 1 202 ? 2.047 -6.690 -18.366 1.00 87.00 202 GLY A C 1
ATOM 1578 O O . GLY A 1 202 ? 1.559 -7.812 -18.481 1.00 87.00 202 GLY A O 1
ATOM 1579 N N . LYS A 1 203 ? 2.100 -6.036 -17.197 1.00 92.25 203 LYS A N 1
ATOM 1580 C CA . LYS A 1 203 ? 1.486 -6.526 -15.962 1.00 92.25 203 LYS A CA 1
ATOM 1581 C C . LYS A 1 203 ? -0.028 -6.647 -16.169 1.00 92.25 203 LYS A C 1
ATOM 1583 O O . LYS A 1 203 ? -0.668 -5.650 -16.532 1.00 92.25 203 LYS A O 1
ATOM 1588 N N . PRO A 1 204 ? -0.629 -7.821 -15.914 1.00 92.62 204 PRO A N 1
ATOM 1589 C CA . PRO A 1 204 ? -2.072 -7.992 -16.019 1.00 92.62 204 PRO A CA 1
ATOM 1590 C C . PRO A 1 204 ? -2.816 -7.116 -15.002 1.00 92.62 204 PRO A C 1
ATOM 1592 O O . PRO A 1 204 ? -2.252 -6.650 -14.007 1.00 92.62 204 PRO A O 1
ATOM 1595 N N . LYS A 1 205 ? -4.103 -6.882 -15.264 1.00 96.31 205 LYS A N 1
ATOM 1596 C CA . LYS A 1 205 ? -5.002 -6.212 -14.319 1.00 96.31 205 LYS A CA 1
ATOM 1597 C C . LYS A 1 205 ? -5.136 -7.065 -13.048 1.00 96.31 205 LYS A C 1
ATOM 1599 O O . LYS A 1 205 ? -5.273 -8.279 -13.159 1.00 96.31 205 LYS A O 1
ATOM 1604 N N . GLY A 1 206 ? -5.112 -6.429 -11.879 1.00 96.00 206 GLY A N 1
ATOM 1605 C CA . GLY A 1 206 ? -5.388 -7.097 -10.605 1.00 96.00 206 GLY A CA 1
ATOM 1606 C C . GLY A 1 206 ? -6.884 -7.307 -10.340 1.00 96.00 206 GLY A C 1
ATOM 1607 O O . GLY A 1 206 ? -7.748 -6.842 -11.095 1.00 96.00 206 GLY A O 1
ATOM 1608 N N . ASN A 1 207 ? -7.186 -7.974 -9.230 1.00 96.88 207 ASN A N 1
ATOM 1609 C CA . ASN A 1 207 ? -8.547 -8.283 -8.798 1.00 96.88 207 ASN A CA 1
ATOM 1610 C C . ASN A 1 207 ? -8.995 -7.322 -7.699 1.00 96.88 207 ASN A C 1
ATOM 1612 O O . ASN A 1 207 ? -8.227 -6.998 -6.799 1.00 96.88 207 ASN A O 1
ATOM 1616 N N . VAL A 1 208 ? -10.255 -6.890 -7.750 1.00 97.56 208 VAL A N 1
ATOM 1617 C CA . VAL A 1 208 ? -10.894 -6.167 -6.644 1.00 97.56 208 VAL A CA 1
ATOM 1618 C C . VAL A 1 208 ? -11.721 -7.170 -5.858 1.00 97.56 208 VAL A C 1
ATOM 1620 O O . VAL A 1 208 ? -12.633 -7.770 -6.421 1.00 97.56 208 VAL A O 1
ATOM 1623 N N . LEU A 1 209 ? -11.402 -7.341 -4.578 1.00 96.69 209 LEU A N 1
ATOM 1624 C CA . LEU A 1 209 ? -12.133 -8.232 -3.675 1.00 96.69 209 LEU A CA 1
ATOM 1625 C C . LEU A 1 209 ? -13.371 -7.543 -3.088 1.00 96.69 209 LEU A C 1
ATOM 1627 O O . LEU A 1 209 ? -14.389 -8.186 -2.847 1.00 96.69 209 LEU A O 1
ATOM 1631 N N . GLY A 1 210 ? -13.306 -6.222 -2.909 1.00 96.62 210 GLY A N 1
ATOM 1632 C CA . GLY A 1 210 ? -14.441 -5.403 -2.498 1.00 96.62 210 GLY A CA 1
ATOM 1633 C C . GLY A 1 210 ? -14.111 -3.913 -2.444 1.00 96.62 210 GLY A C 1
ATOM 1634 O O . GLY A 1 210 ? -12.940 -3.526 -2.481 1.00 96.62 210 GLY A O 1
ATOM 1635 N N . SER A 1 211 ? -15.155 -3.087 -2.359 1.00 96.62 211 SER A N 1
ATOM 1636 C CA . SER A 1 211 ? -15.068 -1.625 -2.276 1.00 96.62 211 SER A CA 1
ATOM 1637 C C . SER A 1 211 ? -15.876 -1.105 -1.092 1.00 96.62 211 SER A C 1
ATOM 1639 O O . SER A 1 211 ? -16.947 -1.632 -0.794 1.00 96.62 211 SER A O 1
ATOM 1641 N N . TYR A 1 212 ? -15.350 -0.077 -0.429 1.00 95.19 212 TYR A N 1
ATOM 1642 C CA . TYR A 1 212 ? -15.792 0.362 0.892 1.00 95.19 212 TYR A CA 1
ATOM 1643 C C . TYR A 1 212 ? -15.785 1.883 0.997 1.00 95.19 212 TYR A C 1
ATOM 1645 O O . TYR A 1 212 ? -14.968 2.565 0.367 1.00 95.19 212 TYR A O 1
ATOM 1653 N N . SER A 1 213 ? -16.695 2.414 1.812 1.00 91.31 213 SER A N 1
ATOM 1654 C CA . SER A 1 213 ? -16.832 3.864 1.983 1.00 91.31 213 SER A CA 1
ATOM 1655 C C . SER A 1 213 ? -15.880 4.395 3.050 1.00 91.31 213 SER A C 1
ATOM 1657 O O . SER A 1 213 ? -15.481 5.556 2.985 1.00 91.31 213 SER A O 1
ATOM 1659 N N . THR A 1 214 ? -15.497 3.550 4.009 1.00 92.81 214 THR A N 1
ATOM 1660 C CA . THR A 1 214 ? -14.600 3.911 5.110 1.00 92.81 214 THR A CA 1
ATOM 1661 C C . THR A 1 214 ? -13.357 3.026 5.145 1.00 92.81 214 THR A C 1
ATOM 1663 O O . THR A 1 214 ? -13.330 1.925 4.583 1.00 92.81 214 THR A O 1
ATOM 1666 N N . TYR A 1 215 ? -12.302 3.507 5.811 1.00 94.19 215 TYR A N 1
ATOM 1667 C CA . TYR A 1 215 ? -11.088 2.711 5.966 1.00 94.19 215 TYR A CA 1
ATOM 1668 C C . TYR A 1 215 ? -11.327 1.521 6.900 1.00 94.19 215 TYR A C 1
ATOM 1670 O O . TYR A 1 215 ? -10.810 0.436 6.662 1.00 94.19 215 TYR A O 1
ATOM 1678 N N . GLU A 1 216 ? -12.152 1.698 7.927 1.00 91.88 216 GLU A N 1
ATOM 1679 C CA . GLU A 1 216 ? -12.456 0.675 8.923 1.00 91.88 216 GLU A CA 1
ATOM 1680 C C . GLU A 1 216 ? -13.159 -0.534 8.284 1.00 91.88 216 GLU A C 1
ATOM 1682 O O . GLU A 1 216 ? -12.768 -1.676 8.531 1.00 91.88 216 GLU A O 1
ATOM 1687 N N . GLU A 1 217 ? -14.123 -0.294 7.387 1.00 94.25 217 GLU A N 1
ATOM 1688 C CA . GLU A 1 217 ? -14.768 -1.346 6.586 1.00 94.25 217 GLU A CA 1
ATOM 1689 C C . GLU A 1 217 ? -13.747 -2.088 5.712 1.00 94.25 217 GLU A C 1
ATOM 1691 O O . GLU A 1 217 ? -13.740 -3.321 5.651 1.00 94.25 217 GLU A O 1
ATOM 1696 N N . ALA A 1 218 ? -12.837 -1.349 5.069 1.00 96.31 218 ALA A N 1
ATOM 1697 C CA . ALA A 1 218 ? -11.783 -1.946 4.259 1.00 96.31 218 ALA A CA 1
ATOM 1698 C C . ALA A 1 218 ? -10.810 -2.784 5.108 1.00 96.31 218 ALA A C 1
ATOM 1700 O O . ALA A 1 218 ? -10.372 -3.844 4.664 1.00 96.31 218 ALA A O 1
ATOM 1701 N N . GLN A 1 219 ? -10.487 -2.357 6.332 1.00 95.38 219 GLN A N 1
ATOM 1702 C CA . GLN A 1 219 ? -9.638 -3.113 7.259 1.00 95.38 219 GLN A CA 1
ATOM 1703 C C . GLN A 1 219 ? -10.301 -4.416 7.713 1.00 95.38 219 GLN A C 1
ATOM 1705 O O . GLN A 1 219 ? -9.635 -5.451 7.799 1.00 95.38 219 GLN A O 1
ATOM 1710 N N . GLU A 1 220 ? -11.602 -4.392 8.011 1.00 95.44 220 GLU A N 1
ATOM 1711 C CA . GLU A 1 220 ? -12.361 -5.603 8.336 1.00 95.44 220 GLU A CA 1
ATOM 1712 C C . GLU A 1 220 ? -12.395 -6.567 7.145 1.00 95.44 220 GLU A C 1
ATOM 1714 O O . GLU A 1 220 ? -12.127 -7.760 7.305 1.00 95.44 220 GLU A O 1
ATOM 1719 N N . ALA A 1 221 ? -12.617 -6.046 5.939 1.00 96.06 221 ALA A N 1
ATOM 1720 C CA . ALA A 1 221 ? -12.584 -6.833 4.716 1.00 96.06 221 ALA A CA 1
ATOM 1721 C C . ALA A 1 221 ? -11.208 -7.431 4.408 1.00 96.06 221 ALA A C 1
ATOM 1723 O O . ALA A 1 221 ? -11.124 -8.596 4.030 1.00 96.06 221 ALA A O 1
ATOM 1724 N N . TYR A 1 222 ? -10.127 -6.676 4.607 1.00 96.56 222 TYR A N 1
ATOM 1725 C CA . TYR A 1 222 ? -8.763 -7.169 4.423 1.00 96.56 222 TYR A CA 1
ATOM 1726 C C . TYR A 1 222 ? -8.460 -8.314 5.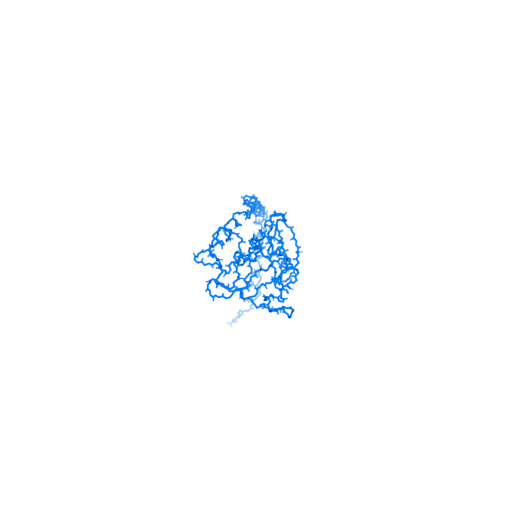391 1.00 96.56 222 TYR A C 1
ATOM 1728 O O . TYR A 1 222 ? -7.952 -9.358 4.984 1.00 96.56 222 TYR A O 1
ATOM 1736 N N . LYS A 1 223 ? -8.823 -8.160 6.673 1.00 95.19 223 LYS A N 1
ATOM 1737 C CA . LYS A 1 223 ? -8.682 -9.228 7.678 1.00 95.19 223 LYS A CA 1
ATOM 1738 C C . LYS A 1 223 ? -9.471 -10.468 7.279 1.00 95.19 223 LYS A C 1
ATOM 1740 O O . LYS A 1 223 ? -8.963 -11.577 7.426 1.00 95.19 223 LYS A O 1
ATOM 1745 N N . LYS A 1 224 ? -10.690 -10.280 6.765 1.00 95.19 224 LYS A N 1
ATOM 1746 C CA . LYS A 1 224 ? -11.521 -11.378 6.276 1.00 95.19 224 LYS A CA 1
ATOM 1747 C C . LYS A 1 224 ? -10.873 -12.080 5.082 1.00 95.19 224 LYS A C 1
ATOM 1749 O O . LYS A 1 224 ? -10.745 -13.294 5.125 1.00 95.19 224 LYS A O 1
ATOM 1754 N N . ALA A 1 225 ? -10.422 -11.336 4.073 1.00 94.38 225 ALA A N 1
ATOM 1755 C CA . ALA A 1 225 ? -9.738 -11.897 2.910 1.00 94.38 225 ALA A CA 1
ATOM 1756 C C . ALA A 1 225 ? -8.513 -12.710 3.348 1.00 94.38 225 ALA A C 1
ATOM 1758 O O . ALA A 1 225 ? -8.408 -13.889 3.032 1.00 94.38 225 ALA A O 1
ATOM 1759 N N . LYS A 1 226 ? -7.650 -12.138 4.194 1.00 93.00 226 LYS A N 1
ATOM 1760 C CA . LYS A 1 226 ? -6.490 -12.848 4.746 1.00 93.00 226 LYS A CA 1
ATOM 1761 C C . LYS A 1 226 ? -6.890 -14.138 5.475 1.00 93.00 226 LYS A C 1
ATOM 1763 O O . LYS A 1 226 ? -6.221 -15.150 5.311 1.00 93.00 226 LYS A O 1
ATOM 1768 N N . ALA A 1 227 ? -7.974 -14.127 6.253 1.00 92.38 227 ALA A N 1
ATOM 1769 C CA . ALA A 1 227 ? -8.480 -15.322 6.931 1.00 92.38 227 ALA A CA 1
ATOM 1770 C C . ALA A 1 227 ? -9.032 -16.378 5.956 1.00 92.38 227 ALA A C 1
ATOM 1772 O O . ALA A 1 227 ? -8.763 -17.563 6.138 1.00 92.38 227 ALA A O 1
ATOM 1773 N N . ASP A 1 228 ? -9.754 -15.953 4.915 1.00 90.62 228 ASP A N 1
ATOM 1774 C CA . ASP A 1 228 ? -10.264 -16.832 3.856 1.00 90.62 228 ASP A CA 1
ATOM 1775 C C . ASP A 1 228 ? -9.112 -17.497 3.078 1.00 90.62 228 ASP A C 1
ATOM 1777 O O . ASP A 1 228 ? -9.251 -18.625 2.611 1.00 90.62 228 ASP A O 1
ATOM 1781 N N . HIS A 1 229 ? -7.954 -16.836 3.007 1.00 88.94 229 HIS A N 1
ATOM 1782 C CA . HIS A 1 229 ? -6.715 -17.376 2.451 1.00 88.94 229 HIS A CA 1
ATOM 1783 C C . HIS A 1 229 ? -5.803 -18.050 3.493 1.00 88.94 229 HIS A C 1
ATOM 1785 O O . HIS A 1 229 ? -4.582 -18.044 3.347 1.00 88.94 229 HIS A O 1
ATOM 1791 N N . GLU A 1 230 ? -6.356 -18.605 4.574 1.00 89.88 230 GLU A N 1
ATOM 1792 C CA . GLU A 1 230 ? -5.594 -19.337 5.605 1.00 89.88 230 GLU A CA 1
ATOM 1793 C C . GLU A 1 230 ? -4.452 -18.515 6.244 1.00 89.88 230 GLU A C 1
ATOM 1795 O O . GLU A 1 230 ? -3.424 -19.040 6.671 1.00 89.88 230 GLU A O 1
ATOM 1800 N N . GLY A 1 231 ? -4.615 -17.193 6.309 1.00 82.12 231 GLY A N 1
ATOM 1801 C CA . GLY A 1 231 ? -3.611 -16.260 6.819 1.00 82.12 231 GLY A CA 1
ATOM 1802 C C . GLY A 1 231 ? -2.599 -15.775 5.776 1.00 82.12 231 GLY A C 1
ATOM 1803 O O . GLY A 1 231 ? -1.776 -14.913 6.097 1.0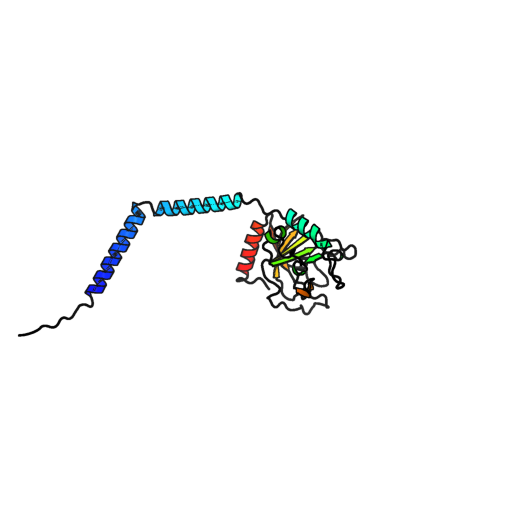0 82.12 231 GLY A O 1
ATOM 1804 N N . GLN A 1 232 ? -2.649 -16.287 4.544 1.00 85.19 232 GLN A N 1
ATOM 1805 C CA . GLN A 1 232 ? -1.756 -15.894 3.457 1.00 85.19 232 GLN A CA 1
ATOM 1806 C C . GLN A 1 232 ? -2.164 -14.546 2.856 1.00 85.19 232 GLN A C 1
ATOM 1808 O O . GLN A 1 232 ? -3.337 -14.174 2.822 1.00 85.19 232 GLN A O 1
ATOM 1813 N N . TYR A 1 233 ? -1.167 -13.818 2.364 1.00 86.44 233 TYR A N 1
ATOM 1814 C CA . TYR A 1 233 ? -1.303 -12.503 1.724 1.00 86.44 233 TYR A CA 1
ATOM 1815 C C . TYR A 1 233 ? -0.541 -12.421 0.393 1.00 86.44 233 TYR A C 1
ATOM 1817 O O . TYR A 1 233 ? -0.427 -11.343 -0.186 1.00 86.44 233 TYR A O 1
ATOM 1825 N N . ILE A 1 234 ? -0.010 -13.558 -0.064 1.00 90.38 234 ILE A N 1
ATOM 1826 C CA . ILE A 1 234 ? 0.710 -13.754 -1.322 1.00 90.38 234 ILE A CA 1
ATOM 1827 C C . ILE A 1 234 ? 0.069 -14.966 -1.998 1.00 90.38 234 ILE A C 1
ATOM 1829 O O . ILE A 1 234 ? -0.063 -16.001 -1.340 1.00 90.38 234 ILE A O 1
ATOM 1833 N N . TYR A 1 235 ? -0.311 -14.841 -3.271 1.00 86.06 235 TYR A N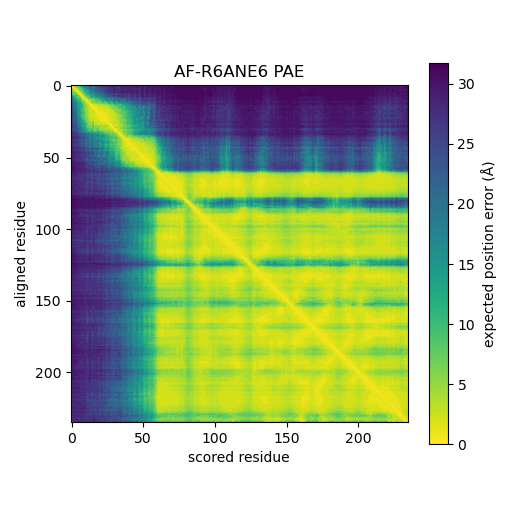 1
ATOM 1834 C CA . TYR A 1 235 ? -1.085 -15.847 -4.012 1.00 86.06 235 TYR A CA 1
ATOM 1835 C C . TYR A 1 235 ? -0.487 -16.155 -5.392 1.00 86.06 235 TYR A C 1
ATOM 1837 O O . TYR A 1 235 ? 0.033 -15.223 -6.054 1.00 86.06 235 TYR A O 1
#

Sequence (235 aa):
MFTFYKNSQKGQDLVEYALMLAIIIGIGWGIYSQTGVADSIKNVFGNASSLMETAKKNTGTFDMKPVLDRIKEIQTGYPGHGYGIDYGRGLIQSGWLTNGDEEDSTIGKLGATMWTFYNGENKGKPGLESGVLYWTTEDLDSVTLKKDANDKGSGWSKETVLSYRYDKKNGYSVIENRVWLNQPGSDGKNHNGLAQLPYEYGKPKGNVLGSYSTYEEAQEAYKKAKADHEGQYIY

Mean predicted aligned error: 12.28 Å

Secondary structure (DSSP, 8-state):
---------TTHHHHHHHHHHHHHHHHHHHHHHHSSHHHHHHHHHHHHHHHHHHHHHHSPPPPSHHHHHHHHHHGGG---SSSS-SGGGTEEEGGG--TTGGG-TTGGGG--SEEEEE----TT-TTS-SSEEEEESS-SSSS-PPBPTT--SS-BBSS-EEEEEEETTTEEEEEEE-EEEEEEPTTSSEEEEEPPSS-BTTBPP-EEEEEESSHHHHHHHHHHHHHHTTT--B-

Foldseek 3Di:
DDDDDDDDPDPVVVVVVVVVVVVVVVVVVCCCPPVCVVVVVVVVVVVVVVVVVVVVVPPPFDDCVLLLVLCVVCQVVFQDPPPPDGVLLFKDKLLQDDPCVVVPPSNCVLCFPIKMAGQRNPPPDPPTDHRKMKTDNDAPQPDDFDADPQQPPQAKGPKWFWIWMADPVQGIFIWTAIWRWQPQYNVRGGGIHTDDQPDDNRGHHIGTPDTDNTVVVRVVVSVVVCVVVVNDGID

Radius of gyration: 29.25 Å; Cα contacts (8 Å, |Δi|>4): 347; chains: 1; bounding box: 47×76×94 Å

pLDDT: mean 82.6, std 16.06, range [30.25, 98.5]

Solvent-accessible surface area (backbone atoms only — not comparable to full-atom values): 13271 Å² total; per-residue (Å²): 142,82,87,82,80,90,86,78,78,76,65,57,56,60,52,52,51,50,50,52,49,52,51,53,51,51,50,52,50,48,46,44,70,71,67,48,46,56,58,50,50,51,47,51,52,50,50,50,51,50,50,51,53,47,46,61,68,67,51,67,77,78,71,64,63,65,33,55,52,51,51,63,63,53,38,74,82,45,70,35,95,80,78,77,61,16,33,66,70,16,30,48,48,49,60,43,46,59,98,63,58,69,68,34,70,66,57,50,71,72,60,52,67,36,34,23,38,24,58,45,55,21,85,91,48,87,76,57,57,58,63,32,41,34,34,25,72,56,69,64,72,85,50,94,75,48,74,28,90,84,50,89,75,72,42,39,34,57,38,31,32,59,30,40,36,37,33,90,89,69,36,26,28,28,30,36,28,43,32,35,51,68,40,81,21,74,83,76,46,65,26,52,41,62,51,72,54,58,56,54,88,86,42,69,61,41,47,78,78,46,73,26,90,41,58,67,58,31,52,55,49,44,54,49,50,26,54,77,48,79,67,42,56,66,88

Nearest PDB structures (foldseek):
  7tcd-assembly1_A  TM=2.988E-01  e=1.868E+00  synthetic construct
  4wf0-assembly2_B  TM=2.937E-01  e=2.841E+00  Avena sativa
  7tbo-assembly2_B  TM=2.924E-01  e=2.841E+00  synthetic construct
  8c05-assembly1_A-2  TM=3.055E-01  e=4.321E+00  Methylotenera sp.
  8ia0-assembly1_LA  TM=2.119E-01  e=8.349E+00  Thermochaetoides thermophila DSM 1495